Protein AF-A0A1E4TLS7-F1 (afdb_monomer_lite)

Organism: NCBI:txid767744

Radius of gyration: 27.12 Å; chains: 1; bounding box: 77×60×81 Å

Sequence (371 aa):
MFEVADRLLSALGQDIFAFILVSPNLLALTPAKRALFIVSGVVYNALHSVLLFYMMLTLNVAANSYDNALLTLLLSNQFSEIKGSVFKRFDRENLFQLTCADITERFQMYILLFTVVIRNSADFVLLAADASSMGILSLFTTTAFWLLSVAGPGFIVVMSEVFVDWLKHTYIAKFNDFRPYVYHRFLDVLCMDYIRHSFSNKLVSNRLGLSVMPLMCVFIRTAIPVYRSIILAAFNDETPVNDAVMGTYFYSWFRWSTLGLIVILALSFFVTLLAKLILSTMLQSFSRTRYEIIQVHRRASINAGRSPIIKQEETAIDSAVGNDSLDALTDEMRSRLYDENDLVPKSEKRTKRVVDLDTVHRYKMVAKRIW

Foldseek 3Di:
DLVVVLLVLLVVLLVLCCCLPPNPCLVVDDPVVNVVSVVVNVVSLVVNLVSLLVVLVCLLVLLQDPDPVSVVVLVVVLVVVLVVQLLDADDLVRVLLVVLQLVLVLVSLVLSLVLQLLLLVLVLVVLLVVQVVVDDVSNVVSVVVSCCSSCVSSVVSSVSSVVSVVVSVVSNCVNNVNDPCLVVLSVLLVLVVCVVCVPPPSQVCSSNSDPVSSSVVSSVVSVVVSVVSVVVVVPPPPDDDDPVVVVVCVVVVVVVVVVVVVVVVVVVVVVVVVVCVVVSVVSNVVSVVSVVVVVVVVVVCVVVVLDDPPPPPPVCVVPPPDDDDRPDCPPVSQPSSDDSPDDRPDPPPVPPPVPPCVPDDPPPPPDDDDD

InterPro domains:
  IPR008010 Tapt1 family [PF05346] (1-291)
  IPR008010 Tapt1 family [PTHR13317] (1-371)

Structure (mmCIF, N/CA/C/O backbone):
data_AF-A0A1E4TLS7-F1
#
_entry.id   AF-A0A1E4TLS7-F1
#
loop_
_atom_site.group_PDB
_atom_site.id
_atom_site.type_symbol
_atom_site.label_atom_id
_atom_site.label_alt_id
_atom_site.label_comp_id
_atom_site.label_asym_id
_atom_site.label_entity_id
_atom_site.label_seq_id
_atom_site.pdbx_PDB_ins_code
_atom_site.Cartn_x
_atom_site.Cartn_y
_atom_site.Cartn_z
_atom_site.occupancy
_atom_site.B_iso_or_equiv
_atom_site.auth_seq_id
_atom_site.auth_comp_id
_atom_site.auth_asym_id
_atom_site.auth_atom_id
_atom_site.pdbx_PDB_model_num
ATOM 1 N N . MET A 1 1 ? -15.809 0.796 -9.600 1.00 66.31 1 MET A N 1
ATOM 2 C CA . MET A 1 1 ? -15.979 -0.607 -10.069 1.00 66.31 1 MET A CA 1
ATOM 3 C C . MET A 1 1 ? -14.754 -1.467 -9.770 1.00 66.31 1 MET A C 1
ATOM 5 O O . MET A 1 1 ? -14.935 -2.494 -9.131 1.00 66.31 1 MET A O 1
ATOM 9 N N . PHE A 1 2 ? -13.539 -1.067 -10.175 1.00 79.50 2 PHE A N 1
ATOM 10 C CA . PHE A 1 2 ? -12.309 -1.821 -9.867 1.00 79.50 2 PHE A CA 1
ATOM 11 C C . PHE A 1 2 ? -12.064 -2.005 -8.366 1.00 79.50 2 PHE A C 1
ATOM 13 O O . PHE A 1 2 ? -11.771 -3.111 -7.944 1.00 79.50 2 PHE A O 1
ATOM 20 N N . GLU A 1 3 ? -12.302 -0.970 -7.565 1.00 76.50 3 GLU A N 1
ATOM 21 C CA . GLU A 1 3 ? -12.180 -1.007 -6.101 1.00 76.50 3 GLU A CA 1
ATOM 22 C C . GLU A 1 3 ? -13.121 -2.034 -5.437 1.00 76.50 3 GLU A C 1
ATOM 24 O O . GLU A 1 3 ? -12.711 -2.837 -4.607 1.00 76.50 3 GLU A O 1
ATOM 29 N N . VAL A 1 4 ? -14.389 -2.092 -5.863 1.00 81.75 4 VAL A N 1
ATOM 30 C CA . VAL A 1 4 ? -15.350 -3.090 -5.357 1.00 81.75 4 VAL A CA 1
ATOM 31 C C . VAL A 1 4 ? -14.901 -4.506 -5.715 1.00 81.75 4 VAL A C 1
ATOM 33 O O . VAL A 1 4 ? -14.998 -5.419 -4.898 1.00 81.75 4 VAL A O 1
ATOM 36 N N . ALA A 1 5 ? -14.399 -4.696 -6.934 1.00 83.81 5 ALA A N 1
ATOM 37 C CA . ALA A 1 5 ? -13.884 -5.984 -7.372 1.00 83.81 5 ALA A CA 1
ATOM 38 C C . ALA A 1 5 ? -12.597 -6.380 -6.622 1.00 83.81 5 ALA A C 1
ATOM 40 O O . ALA A 1 5 ? -12.461 -7.546 -6.265 1.00 83.81 5 ALA A O 1
ATOM 41 N N . ASP A 1 6 ? -11.713 -5.426 -6.320 1.00 85.69 6 ASP A N 1
ATOM 42 C CA . ASP A 1 6 ? -10.517 -5.609 -5.488 1.00 85.69 6 ASP A CA 1
ATOM 43 C C . ASP A 1 6 ? -10.877 -6.037 -4.059 1.00 85.69 6 ASP A C 1
ATOM 45 O O . ASP A 1 6 ? -10.350 -7.027 -3.554 1.00 85.69 6 ASP A O 1
ATOM 49 N N . ARG A 1 7 ? -11.863 -5.375 -3.436 1.00 82.50 7 ARG A N 1
ATOM 50 C CA . ARG A 1 7 ? -12.380 -5.740 -2.105 1.00 82.50 7 ARG A CA 1
ATOM 51 C C . ARG A 1 7 ? -12.989 -7.152 -2.097 1.00 82.50 7 ARG A C 1
ATOM 53 O O . ARG A 1 7 ? -12.717 -7.936 -1.188 1.00 82.50 7 ARG A O 1
ATOM 60 N N . LEU A 1 8 ? -13.767 -7.512 -3.124 1.00 84.06 8 LEU A N 1
ATOM 61 C CA . LEU A 1 8 ? -14.361 -8.852 -3.262 1.00 84.06 8 LEU A CA 1
ATOM 62 C C . LEU A 1 8 ? -13.306 -9.944 -3.476 1.00 84.06 8 LEU A C 1
ATOM 64 O O . LEU A 1 8 ? -13.372 -11.002 -2.848 1.00 84.06 8 LEU A O 1
ATOM 68 N N . LEU A 1 9 ? -12.337 -9.697 -4.360 1.00 85.06 9 LEU A N 1
ATOM 69 C CA . LEU A 1 9 ? -11.243 -10.626 -4.628 1.00 85.06 9 LEU A CA 1
ATOM 70 C C . LEU A 1 9 ? -10.335 -10.763 -3.407 1.00 85.06 9 LEU A C 1
ATOM 72 O O . LEU A 1 9 ? -9.970 -11.882 -3.071 1.00 85.06 9 LEU A O 1
ATOM 76 N N . SER A 1 10 ? -10.025 -9.673 -2.707 1.00 82.38 10 SER A N 1
ATOM 77 C CA . SER A 1 10 ? -9.232 -9.703 -1.475 1.00 82.38 10 SER A CA 1
ATOM 78 C C . SER A 1 10 ? -9.893 -10.563 -0.401 1.00 82.38 10 SER A C 1
ATOM 80 O O . SER A 1 10 ? -9.234 -11.457 0.126 1.00 82.38 10 SER A O 1
ATOM 82 N N . ALA A 1 11 ? -11.198 -10.392 -0.157 1.00 80.88 11 ALA A N 1
ATOM 83 C CA . ALA A 1 11 ? -11.941 -11.239 0.780 1.00 80.88 11 ALA A CA 1
ATOM 84 C C . ALA A 1 11 ? -11.888 -12.726 0.378 1.00 80.88 11 ALA A C 1
ATOM 86 O O . ALA A 1 11 ? -11.534 -13.588 1.179 1.00 80.88 11 ALA A O 1
ATOM 87 N N . LEU A 1 12 ? -12.143 -13.028 -0.898 1.00 83.25 12 LEU A N 1
ATOM 88 C CA . LEU A 1 12 ? -12.089 -14.395 -1.422 1.00 83.25 12 LEU A CA 1
ATOM 89 C C . LEU A 1 12 ? -10.678 -15.008 -1.338 1.00 83.25 12 LEU A C 1
ATOM 91 O O . LEU A 1 12 ? -10.519 -16.199 -1.071 1.00 83.25 12 LEU A O 1
ATOM 95 N N . GLY A 1 13 ? -9.635 -14.209 -1.545 1.00 81.06 13 GLY A N 1
ATOM 96 C CA . GLY A 1 13 ? -8.253 -14.661 -1.466 1.00 81.06 13 GLY A CA 1
ATOM 97 C C . GLY A 1 13 ? -7.793 -15.041 -0.081 1.00 81.06 13 GLY A C 1
ATOM 98 O O . GLY A 1 13 ? -7.011 -15.981 0.058 1.00 81.06 13 GLY A O 1
ATOM 99 N N . GLN A 1 14 ? -8.260 -14.311 0.928 1.00 77.50 14 GLN A N 1
ATOM 100 C CA . GLN A 1 14 ? -7.941 -14.603 2.318 1.00 77.50 14 GLN A CA 1
ATOM 101 C C . GLN A 1 14 ? -8.442 -15.989 2.707 1.00 77.50 14 GLN A C 1
ATOM 103 O O . GLN A 1 14 ? -7.660 -16.781 3.231 1.00 77.50 14 GLN A O 1
ATOM 108 N N . ASP A 1 15 ? -9.677 -16.327 2.337 1.00 79.94 15 ASP A N 1
ATOM 109 C CA . ASP A 1 15 ? -10.255 -17.649 2.583 1.00 79.94 15 ASP A CA 1
ATOM 110 C C . ASP A 1 15 ? -9.490 -18.759 1.848 1.00 79.94 15 ASP A C 1
ATOM 112 O O . ASP A 1 15 ? -9.117 -19.780 2.439 1.00 79.94 15 ASP A O 1
ATOM 116 N N . ILE A 1 16 ? -9.201 -18.552 0.557 1.00 81.50 16 ILE A N 1
ATOM 117 C CA . ILE A 1 16 ? -8.501 -19.538 -0.278 1.00 81.50 16 ILE A CA 1
ATOM 118 C C . ILE A 1 16 ? -7.083 -19.791 0.244 1.00 81.50 16 ILE A C 1
ATOM 120 O O . ILE A 1 16 ? -6.679 -20.945 0.418 1.00 81.50 16 ILE A O 1
ATOM 124 N N . PHE A 1 17 ? -6.312 -18.738 0.520 1.00 78.81 17 PHE A N 1
ATOM 125 C CA . PHE A 1 17 ? -4.940 -18.887 0.998 1.00 78.81 17 PHE A CA 1
ATOM 126 C C . PHE A 1 17 ? -4.869 -19.345 2.453 1.00 78.81 17 PHE A C 1
ATOM 128 O O . PHE A 1 17 ? -3.973 -20.123 2.780 1.00 78.81 17 PHE A O 1
ATOM 135 N N . ALA A 1 18 ? -5.807 -18.953 3.318 1.00 76.00 18 ALA A N 1
ATOM 136 C CA . ALA A 1 18 ? -5.891 -19.502 4.668 1.00 76.00 18 ALA A CA 1
ATOM 137 C C . ALA A 1 18 ? -6.105 -21.020 4.620 1.00 76.00 18 ALA A C 1
ATOM 139 O O . ALA A 1 18 ? -5.397 -21.772 5.294 1.00 76.00 18 ALA A O 1
ATOM 140 N N . PHE A 1 19 ? -7.007 -21.496 3.758 1.00 75.81 19 PHE A N 1
ATOM 141 C CA . PHE A 1 19 ? -7.222 -22.927 3.586 1.00 75.81 19 PHE A CA 1
ATOM 142 C C . PHE A 1 19 ? -5.980 -23.642 3.029 1.00 75.81 19 PHE A C 1
ATOM 144 O O . PHE A 1 19 ? -5.561 -24.657 3.585 1.00 75.81 19 PHE A O 1
ATOM 151 N N . ILE A 1 20 ? -5.354 -23.106 1.977 1.00 76.94 20 ILE A N 1
ATOM 152 C CA . ILE A 1 20 ? -4.202 -23.745 1.318 1.00 76.94 20 ILE A CA 1
ATOM 153 C C . ILE A 1 20 ? -2.945 -23.741 2.207 1.00 76.94 20 ILE A C 1
ATOM 155 O O . ILE A 1 20 ? -2.196 -24.715 2.226 1.00 76.94 20 ILE A O 1
ATOM 159 N N . LEU A 1 21 ? -2.676 -22.649 2.925 1.00 71.31 21 LEU A N 1
ATOM 160 C CA . LEU A 1 21 ? -1.388 -22.429 3.591 1.00 71.31 21 LEU A CA 1
ATOM 161 C C . LEU A 1 21 ? -1.392 -22.786 5.084 1.00 71.31 21 LEU A C 1
ATOM 163 O O . LEU A 1 21 ? -0.324 -22.946 5.682 1.00 71.31 21 LEU A O 1
ATOM 167 N N . VAL A 1 22 ? -2.572 -22.840 5.710 1.00 67.94 22 VAL A N 1
ATOM 168 C CA . VAL A 1 22 ? -2.713 -23.024 7.164 1.00 67.94 22 VAL A CA 1
ATOM 169 C C . VAL A 1 22 ? -3.461 -24.305 7.512 1.00 67.94 22 VAL A C 1
ATOM 171 O O . VAL A 1 22 ? -3.176 -24.889 8.555 1.00 67.94 22 VAL A O 1
ATOM 174 N N . SER A 1 23 ? -4.387 -24.777 6.671 1.00 73.19 23 SER A N 1
ATOM 175 C CA . SER A 1 23 ? -5.220 -25.919 7.044 1.00 73.19 23 SER A CA 1
ATOM 176 C C . SER A 1 23 ? -4.425 -27.235 7.042 1.00 73.19 23 SER A C 1
ATOM 178 O O . SER A 1 23 ? -4.011 -27.695 5.973 1.00 73.19 23 SER A O 1
ATOM 180 N N . PRO A 1 24 ? -4.277 -27.926 8.193 1.00 66.50 24 PRO A N 1
ATOM 181 C CA . PRO A 1 24 ? -3.682 -29.266 8.226 1.00 66.50 24 PRO A CA 1
ATOM 182 C C . PRO A 1 24 ? -4.537 -30.284 7.451 1.00 66.50 24 PRO A C 1
ATOM 184 O O . PRO A 1 24 ? -4.034 -31.298 6.968 1.00 66.50 24 PRO A O 1
ATOM 187 N N . ASN A 1 25 ? -5.823 -29.973 7.252 1.00 71.56 25 ASN A N 1
ATOM 188 C CA . ASN A 1 25 ? -6.773 -30.800 6.514 1.00 71.56 25 ASN A CA 1
ATOM 189 C C . ASN A 1 25 ? -6.471 -30.858 5.008 1.00 71.56 25 ASN A C 1
ATOM 191 O O . ASN A 1 25 ? -6.961 -31.761 4.331 1.00 71.56 25 ASN A O 1
ATOM 195 N N . LEU A 1 26 ? -5.641 -29.951 4.471 1.00 71.31 26 LEU A N 1
ATOM 196 C CA . LEU A 1 26 ? -5.226 -30.002 3.067 1.00 71.31 26 LEU A CA 1
ATOM 197 C C . LEU A 1 26 ? -4.402 -31.264 2.761 1.00 71.31 26 LEU A C 1
ATOM 199 O O . LEU A 1 26 ? -4.536 -31.862 1.691 1.00 71.31 26 LEU A O 1
ATOM 203 N N . LEU A 1 27 ? -3.560 -31.687 3.709 1.00 72.62 27 LEU A N 1
ATOM 204 C CA . LEU A 1 27 ? -2.728 -32.886 3.580 1.00 72.62 27 LEU A CA 1
ATOM 205 C C . LEU A 1 27 ? -3.554 -34.173 3.711 1.00 72.62 27 LEU A C 1
ATOM 207 O O . LEU A 1 27 ? -3.198 -35.180 3.103 1.00 72.62 27 LEU A O 1
ATOM 211 N N . ALA A 1 28 ? -4.677 -34.115 4.433 1.00 78.31 28 ALA A N 1
ATOM 212 C CA . ALA A 1 28 ? -5.614 -35.225 4.606 1.00 78.31 28 ALA A CA 1
ATOM 213 C C . ALA A 1 28 ? -6.527 -35.465 3.384 1.00 78.31 28 ALA A C 1
ATOM 215 O O . ALA A 1 28 ? -7.212 -36.484 3.305 1.00 78.31 28 ALA A O 1
ATOM 216 N N . LEU A 1 29 ? -6.556 -34.544 2.414 1.00 80.94 29 LEU A N 1
ATOM 217 C CA . LEU A 1 29 ? -7.333 -34.692 1.182 1.00 80.94 29 LEU A CA 1
ATOM 218 C C . LEU A 1 29 ? -6.638 -35.625 0.181 1.00 80.94 29 LEU A C 1
ATOM 220 O O . LEU A 1 29 ? -5.414 -35.649 0.048 1.00 80.94 29 LEU A O 1
ATOM 224 N N . THR A 1 30 ? -7.445 -36.325 -0.623 1.00 87.19 30 THR A N 1
ATOM 225 C CA . THR A 1 30 ? -6.962 -37.059 -1.806 1.00 87.19 30 THR A CA 1
ATOM 226 C C . THR A 1 30 ? -6.147 -36.135 -2.722 1.00 87.19 30 THR A C 1
ATOM 228 O O . THR A 1 30 ? -6.527 -34.965 -2.869 1.00 87.19 30 THR A O 1
ATOM 231 N N . PRO A 1 31 ? -5.107 -36.636 -3.413 1.00 84.50 31 PRO A N 1
ATOM 232 C CA . PRO A 1 31 ? -4.231 -35.808 -4.245 1.00 84.50 31 PRO A CA 1
ATOM 233 C C . PRO A 1 31 ? -4.994 -35.010 -5.314 1.00 84.50 31 PRO A C 1
ATOM 235 O O . PRO A 1 31 ? -4.656 -33.856 -5.553 1.00 84.50 31 PRO A O 1
ATOM 238 N N . ALA A 1 32 ? -6.072 -35.569 -5.880 1.00 86.69 32 ALA A N 1
ATOM 239 C CA . ALA A 1 32 ? -6.926 -34.883 -6.853 1.00 86.69 32 ALA A CA 1
ATOM 240 C C . ALA A 1 32 ? -7.645 -33.654 -6.264 1.00 86.69 32 ALA A C 1
ATOM 242 O O . ALA A 1 32 ? -7.611 -32.573 -6.845 1.00 86.69 32 ALA A O 1
ATOM 243 N N . LYS A 1 33 ? -8.252 -33.789 -5.076 1.00 85.38 33 LYS A N 1
ATOM 244 C CA . LYS A 1 33 ? -8.905 -32.665 -4.379 1.00 85.38 33 LYS A CA 1
ATOM 245 C C . LYS A 1 33 ? -7.891 -31.601 -3.957 1.00 85.38 33 LYS A C 1
ATOM 247 O O . LYS A 1 33 ? -8.155 -30.416 -4.118 1.00 85.38 33 LYS A O 1
ATOM 252 N N . ARG A 1 34 ? -6.713 -32.015 -3.478 1.00 84.00 34 ARG A N 1
ATOM 253 C CA . ARG A 1 34 ? -5.618 -31.095 -3.138 1.00 84.00 34 ARG A CA 1
ATOM 254 C C . ARG A 1 34 ? -5.137 -30.309 -4.362 1.00 84.00 34 ARG A C 1
ATOM 256 O O . ARG A 1 34 ? -4.982 -29.096 -4.272 1.00 84.00 34 ARG A O 1
ATOM 263 N N . ALA A 1 35 ? -4.954 -30.978 -5.500 1.00 86.25 35 ALA A N 1
ATOM 264 C CA . ALA A 1 35 ? -4.594 -30.325 -6.756 1.00 86.25 35 ALA A CA 1
ATOM 265 C C . ALA A 1 35 ? -5.663 -29.312 -7.197 1.00 86.25 35 ALA A C 1
ATOM 267 O O . ALA A 1 35 ? -5.313 -28.199 -7.573 1.00 86.25 35 ALA A O 1
ATOM 268 N N . LEU A 1 36 ? -6.952 -29.647 -7.073 1.00 88.56 36 LEU A N 1
ATOM 269 C CA . LEU A 1 36 ? -8.060 -28.731 -7.371 1.00 88.56 36 LEU A CA 1
ATOM 270 C C . LEU A 1 36 ? -7.997 -27.435 -6.551 1.00 88.56 36 LEU A C 1
ATOM 272 O O . LEU A 1 36 ? -8.106 -26.351 -7.119 1.00 88.56 36 LEU A O 1
ATOM 276 N N . PHE A 1 37 ? -7.771 -27.531 -5.236 1.00 86.62 37 PHE A N 1
ATOM 277 C CA . PHE A 1 37 ? -7.634 -26.344 -4.387 1.00 86.62 37 PHE A CA 1
ATOM 278 C C . PHE A 1 37 ? -6.409 -25.504 -4.764 1.00 86.62 37 PHE A C 1
ATOM 280 O O . PHE A 1 37 ? -6.519 -24.285 -4.877 1.00 86.62 37 PHE A O 1
ATOM 287 N N . ILE A 1 38 ? -5.265 -26.131 -5.050 1.00 86.56 38 ILE A N 1
ATOM 288 C CA . ILE A 1 38 ? -4.067 -25.407 -5.501 1.00 86.56 38 ILE A CA 1
ATOM 289 C C . ILE A 1 38 ? -4.328 -24.692 -6.835 1.00 86.56 38 ILE A C 1
ATOM 291 O O . ILE A 1 38 ? -4.015 -23.510 -6.962 1.00 86.56 38 ILE A O 1
ATOM 295 N N . VAL A 1 39 ? -4.956 -25.364 -7.806 1.00 90.56 39 VAL A N 1
ATOM 296 C CA . VAL A 1 39 ? -5.324 -24.764 -9.099 1.00 90.56 39 VAL A CA 1
ATOM 297 C C . VAL A 1 39 ? -6.276 -23.587 -8.900 1.00 90.56 39 VAL A C 1
ATOM 299 O O . VAL A 1 39 ? -6.062 -22.536 -9.499 1.00 90.56 39 VAL A O 1
ATOM 302 N N . SER A 1 40 ? -7.274 -23.709 -8.019 1.00 87.62 40 SER A N 1
ATOM 303 C CA . SER A 1 40 ? -8.172 -22.591 -7.705 1.00 87.62 40 SER A CA 1
ATOM 304 C C . SER A 1 40 ? -7.429 -21.385 -7.118 1.00 87.62 40 SER A C 1
ATOM 306 O O . SER A 1 40 ? -7.707 -20.257 -7.517 1.00 87.62 40 SER A O 1
ATOM 308 N N . GLY A 1 41 ? -6.422 -21.609 -6.264 1.00 87.50 41 GLY A N 1
ATOM 309 C CA . GLY A 1 41 ? -5.561 -20.549 -5.735 1.00 87.50 41 GLY A CA 1
ATOM 310 C C . GLY A 1 41 ? -4.723 -19.861 -6.812 1.00 87.50 41 GLY A C 1
ATOM 311 O O . GLY A 1 41 ? -4.614 -18.637 -6.816 1.00 87.50 41 GLY A O 1
ATOM 312 N N . VAL A 1 42 ? -4.182 -20.622 -7.768 1.00 89.50 42 VAL A N 1
ATOM 313 C CA . VAL A 1 42 ? -3.438 -20.069 -8.913 1.00 89.50 42 VAL A CA 1
ATOM 314 C C . VAL A 1 42 ? -4.350 -19.243 -9.822 1.00 89.50 42 VAL A C 1
ATOM 316 O O . VAL A 1 42 ? -3.979 -18.133 -10.202 1.00 89.50 42 VAL A O 1
ATOM 319 N N . VAL A 1 43 ? -5.547 -19.747 -10.143 1.00 91.50 43 VAL A N 1
ATOM 320 C CA . VAL A 1 43 ? -6.539 -19.030 -10.965 1.00 91.50 43 VAL A CA 1
ATOM 321 C C . VAL A 1 43 ? -6.969 -17.736 -10.283 1.00 91.50 43 VAL A C 1
ATOM 323 O O . VAL A 1 43 ? -6.961 -16.684 -10.918 1.00 91.50 43 VAL A O 1
ATOM 326 N N . TYR A 1 44 ? -7.281 -17.792 -8.986 1.00 91.81 44 TYR A N 1
ATOM 327 C CA . TYR A 1 44 ? -7.587 -16.608 -8.193 1.00 91.81 44 TYR A CA 1
ATOM 328 C C . TYR A 1 44 ? -6.442 -15.587 -8.242 1.00 91.81 44 TYR A C 1
ATOM 330 O O . TYR A 1 44 ? -6.676 -14.426 -8.579 1.00 91.81 44 TYR A O 1
ATOM 338 N N . ASN A 1 45 ? -5.206 -16.018 -7.967 1.00 89.81 45 ASN A N 1
ATOM 339 C CA . ASN A 1 45 ? -4.048 -15.128 -7.970 1.00 89.81 45 ASN A CA 1
ATOM 340 C C . ASN A 1 45 ? -3.854 -14.471 -9.342 1.00 89.81 45 ASN A C 1
ATOM 342 O O . ASN A 1 45 ? -3.647 -13.266 -9.411 1.00 89.81 45 ASN A O 1
ATOM 346 N N . ALA A 1 46 ? -3.987 -15.231 -10.433 1.00 91.56 46 ALA A N 1
ATOM 347 C CA . ALA A 1 46 ? -3.891 -14.698 -11.789 1.00 91.56 46 ALA A CA 1
ATOM 348 C C . ALA A 1 46 ? -4.980 -13.651 -12.081 1.00 91.56 46 ALA A C 1
ATOM 350 O O . ALA A 1 46 ? -4.666 -12.567 -12.569 1.00 91.56 46 ALA A O 1
ATOM 351 N N . LEU A 1 47 ? -6.243 -13.944 -11.752 1.00 91.31 47 LEU A N 1
ATOM 352 C CA . LEU A 1 47 ? -7.361 -13.017 -11.954 1.00 91.31 47 LEU A CA 1
ATOM 353 C C . LEU A 1 47 ? -7.186 -11.728 -11.146 1.00 91.31 47 LEU A C 1
ATOM 355 O O . LEU A 1 47 ? -7.365 -10.634 -11.680 1.00 91.31 47 LEU A O 1
ATOM 359 N N . HIS A 1 48 ? -6.784 -11.847 -9.883 1.00 91.75 48 HIS A N 1
ATOM 360 C CA . HIS A 1 48 ? -6.563 -10.694 -9.022 1.00 91.75 48 HIS A CA 1
ATOM 361 C C . HIS A 1 48 ? -5.351 -9.870 -9.486 1.00 91.75 48 HIS A C 1
ATOM 363 O O . HIS A 1 48 ? -5.434 -8.648 -9.576 1.00 91.75 48 HIS A O 1
ATOM 369 N N . SER A 1 49 ? -4.250 -10.506 -9.896 1.00 90.38 49 SER A N 1
ATOM 370 C CA . SER A 1 49 ? -3.112 -9.794 -10.492 1.00 90.38 49 SER A CA 1
ATOM 371 C C . SER A 1 49 ? -3.495 -9.038 -11.760 1.00 90.38 49 SER A C 1
ATOM 373 O O . SER A 1 49 ? -3.032 -7.918 -11.959 1.00 90.38 49 SER A O 1
ATOM 375 N N . VAL A 1 50 ? -4.344 -9.621 -12.612 1.00 91.06 50 VAL A N 1
ATOM 376 C CA . VAL A 1 50 ? -4.858 -8.949 -13.813 1.00 91.06 50 VAL A CA 1
ATOM 377 C C . VAL A 1 50 ? -5.700 -7.733 -13.430 1.00 91.06 50 VAL A C 1
ATOM 379 O O . VAL A 1 50 ? -5.521 -6.670 -14.020 1.00 91.06 50 VAL A O 1
ATOM 382 N N . LEU A 1 51 ? -6.563 -7.852 -12.418 1.00 91.44 51 LEU A N 1
ATOM 383 C CA . LEU A 1 51 ? -7.356 -6.731 -11.921 1.00 91.44 51 LEU A CA 1
ATOM 384 C C . LEU A 1 51 ? -6.477 -5.591 -11.385 1.00 91.44 51 LEU A C 1
ATOM 386 O O . LEU A 1 51 ? -6.641 -4.450 -11.813 1.00 91.44 51 LEU A O 1
ATOM 390 N N . LEU A 1 52 ? -5.509 -5.898 -10.517 1.00 87.81 52 LEU A N 1
ATOM 391 C CA . LEU A 1 52 ? -4.567 -4.907 -9.984 1.00 87.81 52 LEU A CA 1
ATOM 392 C C . LEU A 1 52 ? -3.720 -4.267 -11.091 1.00 87.81 52 LEU A C 1
ATOM 394 O O . LEU A 1 52 ? -3.469 -3.063 -11.066 1.00 87.81 52 LEU A O 1
ATOM 398 N N . PHE A 1 53 ? -3.310 -5.049 -12.094 1.00 87.44 53 PHE A N 1
ATOM 399 C CA . PHE A 1 53 ? -2.591 -4.532 -13.256 1.00 87.44 53 PHE A CA 1
ATOM 400 C C . PHE A 1 53 ? -3.459 -3.581 -14.087 1.00 87.44 53 PHE A C 1
ATOM 402 O O . PHE A 1 53 ? -2.979 -2.524 -14.492 1.00 87.44 53 PHE A O 1
ATOM 409 N N . TYR A 1 54 ? -4.735 -3.908 -14.311 1.00 88.25 54 TYR A N 1
ATOM 410 C CA . TYR A 1 54 ? -5.664 -2.988 -14.965 1.00 88.25 54 TYR A CA 1
ATOM 411 C C . TYR A 1 54 ? -5.881 -1.728 -14.139 1.00 88.25 54 TYR A C 1
ATOM 413 O O . TYR A 1 54 ? -5.862 -0.649 -14.714 1.00 88.25 54 TYR A O 1
ATOM 421 N N . MET A 1 55 ? -6.000 -1.838 -12.815 1.00 85.81 55 MET A N 1
ATOM 422 C CA . MET A 1 55 ? -6.137 -0.680 -11.934 1.00 85.81 55 MET A CA 1
ATOM 423 C C . MET A 1 55 ? -4.923 0.255 -12.049 1.00 85.81 55 MET A C 1
ATOM 425 O O . MET A 1 55 ? -5.083 1.460 -12.255 1.00 85.81 55 MET A O 1
ATOM 429 N N . MET A 1 56 ? -3.708 -0.303 -12.048 1.00 82.50 56 MET A N 1
ATOM 430 C CA . MET A 1 56 ? -2.473 0.443 -12.310 1.00 82.50 56 MET A CA 1
ATOM 431 C C . MET A 1 56 ? -2.456 1.070 -13.712 1.00 82.50 56 MET A C 1
ATOM 433 O O . MET A 1 56 ? -2.111 2.241 -13.857 1.00 82.50 56 MET A O 1
ATOM 437 N N . LEU A 1 57 ? -2.817 0.313 -14.753 1.00 83.06 57 LEU A N 1
ATOM 438 C CA . LEU A 1 57 ? -2.834 0.801 -16.132 1.00 83.06 57 LEU A CA 1
ATOM 439 C C . LEU A 1 57 ? -3.828 1.948 -16.293 1.00 83.06 57 LEU A C 1
ATOM 441 O O . LEU A 1 57 ? -3.486 2.966 -16.887 1.00 83.06 57 LEU A O 1
ATOM 445 N N . THR A 1 58 ? -5.033 1.800 -15.744 1.00 81.69 58 THR A N 1
ATOM 446 C CA . THR A 1 58 ? -6.046 2.850 -15.766 1.00 81.69 58 THR A CA 1
ATOM 447 C C . THR A 1 58 ? -5.553 4.081 -15.038 1.00 81.69 58 THR A C 1
ATOM 449 O O . THR A 1 58 ? -5.668 5.158 -15.600 1.00 81.69 58 THR A O 1
ATOM 452 N N . LEU A 1 59 ? -4.922 3.936 -13.867 1.00 76.69 59 LEU A N 1
ATOM 453 C CA . LEU A 1 59 ? -4.352 5.062 -13.131 1.00 76.69 59 LEU A CA 1
ATOM 454 C C . LEU A 1 59 ? -3.244 5.756 -13.933 1.00 76.69 59 LEU A C 1
ATOM 456 O O . LEU A 1 59 ? -3.204 6.978 -13.980 1.00 76.69 59 LEU A O 1
ATOM 460 N N . ASN A 1 60 ? -2.378 4.997 -14.608 1.00 78.44 60 ASN A N 1
ATOM 461 C CA . ASN A 1 60 ? -1.305 5.552 -15.432 1.00 78.44 60 ASN A CA 1
ATOM 462 C C . ASN A 1 60 ? -1.835 6.255 -16.692 1.00 78.44 60 ASN A C 1
ATOM 464 O O . ASN A 1 60 ? -1.345 7.316 -17.057 1.00 78.44 60 ASN A O 1
ATOM 468 N N . VAL A 1 61 ? -2.832 5.691 -17.373 1.00 79.81 61 VAL A N 1
ATOM 469 C CA . VAL A 1 61 ? -3.456 6.335 -18.541 1.00 79.81 61 VAL A CA 1
ATOM 470 C C . VAL A 1 61 ? -4.222 7.583 -18.112 1.00 79.81 61 VAL A C 1
ATOM 472 O O . VAL A 1 61 ? -4.074 8.627 -18.732 1.00 79.81 61 VAL A O 1
ATOM 475 N N . ALA A 1 62 ? -4.973 7.486 -17.018 1.00 75.06 62 ALA A N 1
ATOM 476 C CA . ALA A 1 62 ? -5.723 8.575 -16.414 1.00 75.06 62 ALA A CA 1
ATOM 477 C C . ALA A 1 62 ? -4.800 9.737 -16.000 1.00 75.06 62 ALA A C 1
ATOM 479 O O . ALA A 1 62 ? -5.038 10.888 -16.350 1.00 75.06 62 ALA A O 1
ATOM 480 N N . ALA A 1 63 ? -3.685 9.431 -15.339 1.00 69.31 63 ALA A N 1
ATOM 481 C CA . ALA A 1 63 ? -2.662 10.404 -14.969 1.00 69.31 63 ALA A CA 1
ATOM 482 C C . ALA A 1 63 ? -2.071 11.154 -16.173 1.00 69.31 63 ALA A C 1
ATOM 484 O O . ALA A 1 63 ? -1.787 12.344 -16.079 1.00 69.31 63 ALA A O 1
ATOM 485 N N . ASN A 1 64 ? -1.889 10.453 -17.293 1.00 71.56 64 ASN A N 1
ATOM 486 C CA . ASN A 1 64 ? -1.317 11.014 -18.515 1.00 71.56 64 ASN A CA 1
ATOM 487 C C . ASN A 1 64 ? -2.370 11.622 -19.460 1.00 71.56 64 ASN A C 1
ATOM 489 O O . ASN A 1 64 ? -2.008 12.225 -20.469 1.00 71.56 64 ASN A O 1
ATOM 493 N N . SER A 1 65 ? -3.666 11.475 -19.170 1.00 74.94 65 SER A N 1
ATOM 494 C CA . SER A 1 65 ? -4.735 12.139 -19.916 1.00 74.94 65 SER A CA 1
ATOM 495 C C . SER A 1 65 ? -4.986 13.523 -19.321 1.00 74.94 65 SER A C 1
ATOM 497 O O . SER A 1 65 ? -5.402 13.639 -18.173 1.00 74.94 65 SER A O 1
ATOM 499 N N . TYR A 1 66 ? -4.758 14.580 -20.100 1.00 64.69 66 TYR A N 1
ATOM 500 C CA . TYR A 1 66 ? -4.890 15.984 -19.679 1.00 64.69 66 TYR A CA 1
ATOM 501 C C . TYR A 1 66 ? -6.347 16.461 -19.471 1.00 64.69 66 TYR A C 1
ATOM 503 O O . TYR A 1 66 ? -6.615 17.662 -19.454 1.00 64.69 66 TYR A O 1
ATOM 511 N N . ASP A 1 67 ? -7.301 15.543 -19.302 1.00 72.69 67 ASP A N 1
ATOM 512 C CA . ASP A 1 67 ? -8.722 15.868 -19.220 1.00 72.69 67 ASP A CA 1
ATOM 513 C C . ASP A 1 67 ? -9.186 16.105 -17.779 1.00 72.69 67 ASP A C 1
ATOM 515 O O . ASP A 1 67 ? -9.244 15.199 -16.945 1.00 72.69 67 ASP A O 1
ATOM 519 N N . ASN A 1 68 ? -9.680 17.317 -17.516 1.00 69.81 68 ASN A N 1
ATOM 520 C CA . ASN A 1 68 ? -10.363 17.669 -16.261 1.00 69.81 68 ASN A CA 1
ATOM 521 C C . ASN A 1 68 ? -11.648 16.845 -16.015 1.00 69.81 68 ASN A C 1
ATOM 523 O O . ASN A 1 68 ? -12.178 16.810 -14.898 1.00 69.81 68 ASN A O 1
ATOM 527 N N . ALA A 1 69 ? -12.154 16.159 -17.045 1.00 76.00 69 ALA A N 1
ATOM 528 C CA . ALA A 1 69 ? -13.297 15.257 -16.948 1.00 76.00 69 ALA A CA 1
ATOM 529 C C . ALA A 1 69 ? -13.002 14.050 -16.043 1.00 76.00 69 ALA A C 1
ATOM 531 O O . ALA A 1 69 ? -13.862 13.633 -15.267 1.00 76.00 69 ALA A O 1
ATOM 532 N N . LEU A 1 70 ? -11.771 13.534 -16.080 1.00 71.31 70 LEU A N 1
ATOM 533 C CA . LEU A 1 70 ? -11.335 12.432 -15.229 1.00 71.31 70 LEU A CA 1
ATOM 534 C C . LEU A 1 70 ? -11.336 12.830 -13.749 1.00 71.31 70 LEU A C 1
ATOM 536 O O . LEU A 1 70 ? -11.862 12.097 -12.917 1.00 71.31 70 LEU A O 1
ATOM 540 N N . LEU A 1 71 ? -10.775 13.997 -13.421 1.00 72.56 71 LEU A N 1
ATOM 541 C CA . LEU A 1 71 ? -10.749 14.511 -12.049 1.00 72.56 71 LEU A CA 1
ATOM 542 C C . LEU A 1 71 ? -12.172 14.699 -11.512 1.00 72.56 71 LEU A C 1
ATOM 544 O O . LEU A 1 71 ? -12.468 14.327 -10.379 1.00 72.56 71 LEU A O 1
ATOM 548 N N . THR A 1 72 ? -13.071 15.208 -12.355 1.00 77.81 72 THR A N 1
ATOM 549 C CA . THR A 1 72 ? -14.493 15.354 -12.018 1.00 77.81 72 THR A CA 1
ATOM 550 C C . THR A 1 72 ? -15.153 13.998 -11.740 1.00 77.81 72 THR A C 1
ATOM 552 O O . THR A 1 72 ? -15.913 13.868 -10.780 1.00 77.81 72 THR A O 1
ATOM 555 N N . LEU A 1 73 ? -14.832 12.967 -12.530 1.00 76.31 73 LEU A N 1
ATOM 556 C CA . LEU A 1 73 ? -15.333 11.602 -12.338 1.00 76.31 73 LEU A CA 1
ATOM 557 C C . LEU A 1 73 ? -14.801 10.987 -11.035 1.00 76.31 73 LEU A C 1
ATOM 559 O O . LEU A 1 73 ? -15.586 10.442 -10.258 1.00 76.31 73 LEU A O 1
ATOM 563 N N . LEU A 1 74 ? -13.500 11.121 -10.760 1.00 72.50 74 LEU A N 1
ATOM 564 C CA . LEU A 1 74 ? -12.870 10.637 -9.527 1.00 72.50 74 LEU A CA 1
ATOM 565 C C . LEU A 1 74 ? -13.490 11.295 -8.290 1.00 72.50 74 LEU A C 1
ATOM 567 O O . LEU A 1 74 ? -13.901 10.591 -7.369 1.00 72.50 74 LEU A O 1
ATOM 571 N N . LEU A 1 75 ? -13.663 12.621 -8.303 1.00 78.56 75 LEU A N 1
ATOM 572 C CA . LEU A 1 75 ? -14.349 13.332 -7.222 1.00 78.56 75 LEU A CA 1
ATOM 573 C C . LEU A 1 75 ? -15.803 12.875 -7.069 1.00 78.56 75 LEU A C 1
ATOM 575 O O . LEU A 1 75 ? -16.257 12.652 -5.950 1.00 78.56 75 LEU A O 1
ATOM 579 N N . SER A 1 76 ? -16.539 12.681 -8.168 1.00 84.06 76 SER A N 1
ATOM 580 C CA . SER A 1 76 ? -17.915 12.174 -8.105 1.00 84.06 76 SER A CA 1
ATOM 581 C C . SER A 1 76 ? -17.994 10.774 -7.488 1.00 84.06 76 SER A C 1
ATOM 583 O O . SER A 1 76 ? -18.950 10.488 -6.764 1.00 84.06 76 SER A O 1
ATOM 585 N N . ASN A 1 77 ? -17.017 9.904 -7.764 1.00 80.81 77 ASN A N 1
ATOM 586 C CA . ASN A 1 77 ? -16.951 8.574 -7.163 1.00 80.81 77 ASN A CA 1
ATOM 587 C C . ASN A 1 77 ? -16.706 8.680 -5.650 1.00 80.81 77 ASN A C 1
ATOM 589 O O . ASN A 1 77 ? -17.472 8.117 -4.868 1.00 80.81 77 ASN A O 1
ATOM 593 N N . GLN A 1 78 ? -15.741 9.508 -5.249 1.00 85.88 78 GLN A N 1
ATOM 594 C CA . GLN A 1 78 ? -15.419 9.774 -3.847 1.00 85.88 78 GLN A CA 1
ATOM 595 C C . GLN A 1 78 ? -16.608 10.362 -3.063 1.00 85.88 78 GLN A C 1
ATOM 597 O O . GLN A 1 78 ? -16.906 9.949 -1.942 1.00 85.88 78 GLN A O 1
ATOM 602 N N . PHE A 1 79 ? -17.392 11.260 -3.671 1.00 84.25 79 PHE A N 1
ATOM 603 C CA . PHE A 1 79 ? -18.623 11.771 -3.053 1.00 84.25 79 PHE A CA 1
ATOM 604 C C . PHE A 1 79 ? -19.690 10.692 -2.841 1.00 84.25 79 PHE A C 1
ATOM 606 O O . PHE A 1 79 ? -20.440 10.751 -1.861 1.00 84.25 79 PHE A O 1
ATOM 613 N N . SER A 1 80 ? -19.777 9.711 -3.740 1.00 84.25 80 SER A N 1
ATOM 614 C CA . SER A 1 80 ? -20.727 8.606 -3.596 1.00 84.25 80 SER A CA 1
ATOM 615 C C . SER A 1 80 ? -20.367 7.697 -2.414 1.00 84.25 80 SER A C 1
ATOM 617 O O . SER A 1 80 ? -21.256 7.289 -1.661 1.00 84.25 80 SER A O 1
ATOM 619 N N . GLU A 1 81 ? -19.072 7.479 -2.184 1.00 79.94 81 GLU A N 1
ATOM 620 C CA . GLU A 1 81 ? -18.547 6.709 -1.056 1.00 79.94 81 GLU A CA 1
ATOM 621 C C . GLU A 1 81 ? -18.727 7.441 0.282 1.00 79.94 81 GLU A C 1
ATOM 623 O O . GLU A 1 81 ? -19.222 6.858 1.256 1.00 79.94 81 GLU A O 1
ATOM 628 N N . ILE A 1 82 ? -18.433 8.747 0.320 1.00 84.38 82 ILE A N 1
ATOM 629 C CA . ILE A 1 82 ? -18.701 9.596 1.492 1.00 84.38 82 ILE A CA 1
ATOM 630 C C . ILE A 1 82 ? -20.187 9.524 1.857 1.00 84.38 82 ILE A C 1
ATOM 632 O O . ILE A 1 82 ? -20.540 9.307 3.015 1.00 84.38 82 ILE A O 1
ATOM 636 N N . LYS A 1 83 ? -21.086 9.669 0.877 1.00 84.06 83 LYS A N 1
ATOM 637 C CA . LYS A 1 83 ? -22.533 9.643 1.130 1.00 84.06 83 LYS A CA 1
ATOM 638 C C . LYS A 1 83 ? -22.992 8.297 1.698 1.00 84.06 83 LYS A C 1
ATOM 640 O O . LYS A 1 83 ? -23.844 8.277 2.583 1.00 84.06 83 LYS A O 1
ATOM 645 N N . GLY A 1 84 ? -22.451 7.184 1.201 1.00 82.38 84 GLY A N 1
ATOM 646 C CA . GLY A 1 84 ? -22.810 5.844 1.672 1.00 82.38 84 GLY A CA 1
ATOM 647 C C . GLY A 1 84 ? -22.346 5.544 3.101 1.00 82.38 84 GLY A C 1
ATOM 648 O O . GLY A 1 84 ? -22.995 4.770 3.806 1.00 82.38 84 GLY A O 1
ATOM 649 N N . SER A 1 85 ? -21.254 6.171 3.543 1.00 80.50 85 SER A N 1
ATOM 650 C CA . SER A 1 85 ? -20.662 5.942 4.863 1.00 80.50 85 SER A CA 1
ATOM 651 C C . SER A 1 85 ? -21.147 6.950 5.911 1.00 80.50 85 SER A C 1
ATOM 653 O O . SER A 1 85 ? -21.592 6.545 6.978 1.00 80.50 85 SER A O 1
ATOM 655 N N . VAL A 1 86 ? -21.158 8.251 5.620 1.00 83.56 86 VAL A N 1
ATOM 656 C CA . VAL A 1 86 ? -21.337 9.317 6.627 1.00 83.56 86 VAL A CA 1
ATOM 657 C C . VAL A 1 86 ? -22.698 9.319 7.332 1.00 83.56 86 VAL A C 1
ATOM 659 O O . VAL A 1 86 ? -22.771 9.649 8.514 1.00 83.56 86 VAL A O 1
ATOM 662 N N . PHE A 1 87 ? -23.776 8.934 6.649 1.00 80.38 87 PHE A N 1
ATOM 663 C CA . PHE A 1 87 ? -25.123 8.925 7.242 1.00 80.38 87 PHE A CA 1
ATOM 664 C C . PHE A 1 87 ? -25.444 7.644 8.021 1.00 80.38 87 PHE A C 1
ATOM 666 O O . PHE A 1 87 ? -26.547 7.490 8.549 1.00 80.38 87 PHE A O 1
ATOM 673 N N . LYS A 1 88 ? -24.500 6.702 8.086 1.00 84.38 88 LYS A N 1
ATOM 674 C CA . LYS A 1 88 ? -24.687 5.432 8.776 1.00 84.38 88 LYS A CA 1
ATOM 675 C C . LYS A 1 88 ? -24.317 5.572 10.252 1.00 84.38 88 LYS A C 1
ATOM 677 O O . LYS A 1 88 ? -23.318 6.196 10.612 1.00 84.38 88 LYS A O 1
ATOM 682 N N . ARG A 1 89 ? -25.111 4.937 11.119 1.00 83.50 89 ARG A N 1
ATOM 683 C CA . ARG A 1 89 ? -24.748 4.769 12.527 1.00 83.50 89 ARG A CA 1
ATOM 684 C C . ARG A 1 89 ? -23.663 3.697 12.640 1.00 83.50 89 ARG A C 1
ATOM 686 O O . ARG A 1 89 ? -23.857 2.580 12.158 1.00 83.50 89 ARG A O 1
ATOM 693 N N . PHE A 1 90 ? -22.539 4.038 13.257 1.00 81.25 90 PHE A N 1
ATOM 694 C CA . PHE A 1 90 ? -21.412 3.137 13.476 1.00 81.25 90 PHE A CA 1
ATOM 695 C C . PHE A 1 90 ? -21.268 2.800 14.955 1.00 81.25 90 PHE A C 1
ATOM 697 O O . PHE A 1 90 ? -21.390 3.667 15.815 1.00 81.25 90 PHE A O 1
ATOM 704 N N . ASP A 1 91 ? -20.931 1.544 15.229 1.00 86.44 91 ASP A N 1
ATOM 705 C CA . ASP A 1 91 ? -20.373 1.127 16.513 1.00 86.44 91 ASP A CA 1
ATOM 706 C C . ASP A 1 91 ? -18.851 1.313 16.494 1.00 86.44 91 ASP A C 1
ATOM 708 O O . ASP A 1 91 ? -18.242 1.382 15.422 1.00 86.44 91 ASP A O 1
ATOM 712 N N . ARG A 1 92 ? -18.204 1.338 17.668 1.00 79.94 92 ARG A N 1
ATOM 713 C CA . ARG A 1 92 ? -16.739 1.515 17.766 1.00 79.94 92 ARG A CA 1
ATOM 714 C C . ARG A 1 92 ? -15.962 0.431 17.012 1.00 79.94 92 ARG A C 1
ATOM 716 O O . ARG A 1 92 ? -14.906 0.709 16.460 1.00 79.94 92 ARG A O 1
ATOM 723 N N . GLU A 1 93 ? -16.502 -0.783 16.956 1.00 79.69 93 GLU A N 1
ATOM 724 C CA . GLU A 1 93 ? -15.924 -1.914 16.217 1.00 79.69 93 GLU A CA 1
ATOM 725 C C . GLU A 1 93 ? -16.033 -1.732 14.706 1.00 79.69 93 GLU A C 1
ATOM 727 O O . GLU A 1 93 ? -15.051 -1.914 13.991 1.00 79.69 93 GLU A O 1
ATOM 732 N N . ASN A 1 94 ? -17.204 -1.307 14.228 1.00 84.69 94 ASN A N 1
ATOM 733 C CA . ASN A 1 94 ? -17.420 -1.032 12.811 1.00 84.69 94 ASN A CA 1
ATOM 734 C C . ASN A 1 94 ? -16.562 0.160 12.355 1.00 84.69 94 ASN A C 1
ATOM 736 O O . ASN A 1 94 ? -16.031 0.148 11.249 1.00 84.69 94 ASN A O 1
ATOM 740 N N . LEU A 1 95 ? -16.373 1.163 13.222 1.00 85.69 95 LEU A N 1
ATOM 741 C CA . LEU A 1 95 ? -15.465 2.283 12.971 1.00 85.69 95 LEU A CA 1
ATOM 742 C C . LEU A 1 95 ? -13.994 1.837 12.934 1.00 85.69 95 LEU A C 1
ATOM 744 O O . LEU A 1 95 ? -13.236 2.308 12.086 1.00 85.69 95 LEU A O 1
ATOM 748 N N . PHE A 1 96 ? -13.586 0.925 13.822 1.00 85.00 96 PHE A N 1
ATOM 749 C CA . PHE A 1 96 ? -12.238 0.354 13.811 1.00 85.00 96 PHE A CA 1
ATOM 750 C C . PHE A 1 96 ? -11.966 -0.412 12.510 1.00 85.00 96 PHE A C 1
ATOM 752 O O . PHE A 1 96 ? -10.965 -0.146 11.850 1.00 85.00 96 PHE A O 1
ATOM 759 N N . GLN A 1 97 ? -12.885 -1.292 12.100 1.00 83.50 97 GLN A N 1
ATOM 760 C CA . GLN A 1 97 ? -12.777 -2.048 10.847 1.00 83.50 97 GLN A CA 1
ATOM 761 C C . GLN A 1 97 ? -12.720 -1.131 9.621 1.00 83.50 97 GLN A C 1
ATOM 763 O O . GLN A 1 97 ? -11.869 -1.336 8.760 1.00 83.50 97 GLN A O 1
ATOM 768 N N . LEU A 1 98 ? -13.567 -0.095 9.573 1.00 84.50 98 LEU A N 1
ATOM 769 C CA . LEU A 1 98 ? -13.537 0.913 8.510 1.00 84.50 98 LEU A CA 1
ATOM 770 C C . LEU A 1 98 ? -12.172 1.611 8.446 1.00 84.50 98 LEU A C 1
ATOM 772 O O . LEU A 1 98 ? -11.561 1.670 7.388 1.00 84.50 98 LEU A O 1
ATOM 776 N N . THR A 1 99 ? -11.649 2.052 9.594 1.00 87.00 99 THR A N 1
ATOM 777 C CA . THR A 1 99 ? -10.339 2.720 9.665 1.00 87.00 99 THR A CA 1
ATOM 778 C C . THR A 1 99 ? -9.207 1.794 9.196 1.00 87.00 99 THR A C 1
ATOM 780 O O . THR A 1 99 ? -8.297 2.229 8.497 1.00 87.00 99 THR A O 1
ATOM 783 N N . CYS A 1 100 ? -9.243 0.507 9.557 1.00 82.81 100 CYS A N 1
ATOM 784 C CA . CYS A 1 100 ? -8.258 -0.475 9.094 1.00 82.81 100 CYS A CA 1
ATOM 785 C C . CYS A 1 100 ? -8.348 -0.742 7.583 1.00 82.81 100 CYS A C 1
ATOM 787 O O . CYS A 1 100 ? -7.310 -0.899 6.934 1.00 82.81 100 CYS A O 1
ATOM 789 N N . ALA A 1 101 ? -9.562 -0.777 7.029 1.00 81.44 101 ALA A N 1
ATOM 790 C CA . ALA A 1 101 ? -9.779 -0.913 5.593 1.00 81.44 101 ALA A CA 1
ATOM 791 C C . ALA A 1 101 ? -9.208 0.297 4.833 1.00 81.44 101 ALA A C 1
ATOM 793 O O . ALA A 1 101 ? -8.377 0.106 3.947 1.00 81.44 101 ALA A O 1
ATOM 794 N N . ASP A 1 102 ? -9.537 1.519 5.265 1.00 86.50 102 ASP A N 1
ATOM 795 C CA . ASP A 1 102 ? -9.051 2.768 4.659 1.00 86.50 102 ASP A CA 1
ATOM 796 C C . ASP A 1 102 ? -7.510 2.867 4.696 1.00 86.50 102 ASP A C 1
ATOM 798 O O . ASP A 1 102 ? -6.858 3.241 3.719 1.00 86.50 102 ASP A O 1
ATOM 802 N N . ILE A 1 103 ? -6.878 2.475 5.813 1.00 86.31 103 ILE A N 1
ATOM 803 C CA . ILE A 1 103 ? -5.408 2.439 5.931 1.00 86.31 103 ILE A CA 1
ATOM 804 C C . ILE A 1 103 ? -4.787 1.473 4.910 1.00 86.31 103 ILE A C 1
ATOM 806 O O . ILE A 1 103 ? -3.750 1.787 4.317 1.00 86.31 103 ILE A O 1
ATOM 810 N N . THR A 1 104 ? -5.394 0.302 4.714 1.00 81.56 104 THR A N 1
ATOM 811 C CA . THR A 1 104 ? -4.883 -0.719 3.787 1.00 81.56 104 THR A CA 1
ATOM 812 C C . THR A 1 104 ? -5.030 -0.267 2.342 1.00 81.56 104 THR A C 1
ATOM 814 O O . THR A 1 104 ? -4.083 -0.391 1.564 1.00 81.56 104 THR A O 1
ATOM 817 N N . GLU A 1 105 ? -6.177 0.307 1.998 1.00 82.50 105 GLU A N 1
ATOM 818 C CA . GLU A 1 105 ? -6.445 0.852 0.671 1.00 82.50 105 GLU A CA 1
ATOM 819 C C . GLU A 1 105 ? -5.412 1.913 0.278 1.00 82.50 105 GLU A C 1
ATOM 821 O O . GLU A 1 105 ? -4.768 1.808 -0.770 1.00 82.50 105 GLU A O 1
ATOM 826 N N . ARG A 1 106 ? -5.141 2.869 1.173 1.00 87.38 106 ARG A N 1
ATOM 827 C CA . ARG A 1 106 ? -4.094 3.882 0.966 1.00 87.38 106 ARG A CA 1
ATOM 828 C C . ARG A 1 106 ? -2.717 3.268 0.793 1.00 87.38 106 ARG A C 1
ATOM 830 O O . ARG A 1 106 ? -1.950 3.691 -0.067 1.00 87.38 106 ARG A O 1
ATOM 837 N N . PHE A 1 107 ? -2.383 2.272 1.609 1.00 85.94 107 PHE A N 1
ATOM 838 C CA . PHE A 1 107 ? -1.097 1.595 1.511 1.00 85.94 107 PHE A CA 1
ATOM 839 C C . PHE A 1 107 ? -0.925 0.904 0.152 1.00 85.94 107 PHE A C 1
ATOM 841 O O . PHE A 1 107 ? 0.122 1.035 -0.487 1.00 85.94 107 PHE A O 1
ATOM 848 N N . GLN A 1 108 ? -1.968 0.227 -0.328 1.00 83.31 108 GLN A N 1
ATOM 849 C CA . GLN A 1 108 ? -1.987 -0.389 -1.651 1.00 83.31 108 GLN A CA 1
ATOM 850 C C . GLN A 1 108 ? -1.868 0.661 -2.762 1.00 83.31 108 GLN A C 1
ATOM 852 O O . GLN A 1 108 ? -1.068 0.481 -3.683 1.00 83.31 108 GLN A O 1
ATOM 857 N N . MET A 1 109 ? -2.580 1.786 -2.648 1.00 83.31 109 MET A N 1
ATOM 858 C CA . MET A 1 109 ? -2.462 2.915 -3.573 1.00 83.31 109 MET A CA 1
ATOM 859 C C . MET A 1 109 ? -1.029 3.462 -3.617 1.00 83.31 109 MET A C 1
ATOM 861 O O . MET A 1 109 ? -0.499 3.688 -4.705 1.00 83.31 109 MET A O 1
ATOM 865 N N . TYR A 1 110 ? -0.363 3.615 -2.468 1.00 87.00 110 TYR A N 1
ATOM 866 C CA . TYR A 1 110 ? 1.028 4.071 -2.410 1.00 87.00 110 TYR A CA 1
ATOM 867 C C . TYR A 1 110 ? 1.986 3.106 -3.113 1.00 87.00 110 TYR A C 1
ATOM 869 O O . TYR A 1 110 ? 2.860 3.555 -3.855 1.00 87.00 110 TYR A O 1
ATOM 877 N N . ILE A 1 111 ? 1.813 1.791 -2.941 1.00 83.12 111 ILE A N 1
ATOM 878 C CA . ILE A 1 111 ? 2.642 0.793 -3.637 1.00 83.12 111 ILE A CA 1
ATOM 879 C C . ILE A 1 111 ? 2.386 0.817 -5.148 1.00 83.12 111 ILE A C 1
ATOM 881 O O . ILE A 1 111 ? 3.334 0.764 -5.939 1.00 83.12 111 ILE A O 1
ATOM 885 N N . LEU A 1 112 ? 1.124 0.908 -5.570 1.00 81.62 112 LEU A N 1
ATOM 886 C CA . LEU A 1 112 ? 0.773 0.993 -6.987 1.00 81.62 112 LEU A CA 1
ATOM 887 C C . LEU A 1 112 ? 1.345 2.266 -7.618 1.00 81.62 112 LEU A C 1
ATOM 889 O O . LEU A 1 112 ? 1.943 2.194 -8.690 1.00 81.62 112 LEU A O 1
ATOM 893 N N . LEU A 1 113 ? 1.251 3.407 -6.932 1.00 83.31 113 LEU A N 1
ATOM 894 C CA . LEU A 1 113 ? 1.814 4.665 -7.410 1.00 83.31 113 LEU A CA 1
ATOM 895 C C . LEU A 1 113 ? 3.344 4.610 -7.489 1.00 83.31 113 LEU A C 1
ATOM 897 O O . LEU A 1 113 ? 3.925 5.014 -8.494 1.00 83.31 113 LEU A O 1
ATOM 901 N N . PHE A 1 114 ? 4.000 4.041 -6.477 1.00 82.88 114 PHE A N 1
ATOM 902 C CA . PHE A 1 114 ? 5.441 3.796 -6.504 1.00 82.88 114 PHE A CA 1
ATOM 903 C C . PHE A 1 114 ? 5.847 2.929 -7.707 1.00 82.88 114 PHE A C 1
ATOM 905 O O . PHE A 1 114 ? 6.820 3.225 -8.401 1.00 82.88 114 PHE A O 1
ATOM 912 N N . THR A 1 115 ? 5.054 1.904 -8.016 1.00 79.06 115 THR A N 1
ATOM 913 C CA . THR A 1 115 ? 5.272 1.037 -9.180 1.00 79.06 115 THR A CA 1
ATOM 914 C C . THR A 1 115 ? 5.103 1.796 -10.504 1.00 79.06 115 THR A C 1
ATOM 916 O O . THR A 1 115 ? 5.865 1.568 -11.444 1.00 79.06 115 THR A O 1
ATOM 919 N N . VAL A 1 116 ? 4.157 2.739 -10.592 1.00 80.94 116 VAL A N 1
ATOM 920 C CA . VAL A 1 116 ? 3.990 3.621 -11.765 1.00 80.94 116 VAL A CA 1
ATOM 921 C C . VAL A 1 116 ? 5.209 4.525 -11.958 1.00 80.94 116 VAL A C 1
ATOM 923 O O . VAL A 1 116 ? 5.702 4.640 -13.080 1.00 80.94 116 VAL A O 1
ATOM 926 N N . VAL A 1 117 ? 5.751 5.102 -10.880 1.00 81.56 117 VAL A N 1
ATOM 927 C CA . VAL A 1 117 ? 6.985 5.907 -10.938 1.00 81.56 117 VAL A CA 1
ATOM 928 C C . VAL A 1 117 ? 8.157 5.064 -11.445 1.00 81.56 117 VAL A C 1
ATOM 930 O O . VAL A 1 117 ? 8.870 5.492 -12.352 1.00 81.56 117 VAL A O 1
ATOM 933 N N . ILE A 1 118 ? 8.320 3.837 -10.932 1.00 78.00 118 ILE A N 1
ATOM 934 C CA . ILE A 1 118 ? 9.345 2.901 -11.420 1.00 78.00 118 ILE A CA 1
ATOM 935 C C . ILE A 1 118 ? 9.142 2.607 -12.908 1.00 78.00 118 ILE A C 1
ATOM 937 O O . ILE A 1 118 ? 10.101 2.671 -13.673 1.00 78.00 118 ILE A O 1
ATOM 941 N N . ARG A 1 119 ? 7.911 2.333 -13.351 1.00 78.81 119 ARG A N 1
ATOM 942 C CA . ARG A 1 119 ? 7.615 2.095 -14.771 1.00 78.81 119 ARG A CA 1
ATOM 943 C C . ARG A 1 119 ? 8.002 3.295 -15.638 1.00 78.81 119 ARG A C 1
ATOM 945 O O . ARG A 1 119 ? 8.582 3.103 -16.701 1.00 78.81 119 ARG A O 1
ATOM 952 N N . ASN A 1 120 ? 7.698 4.511 -15.189 1.00 79.19 120 ASN A N 1
ATOM 953 C CA . ASN A 1 120 ? 7.954 5.746 -15.935 1.00 79.19 120 ASN A CA 1
ATOM 954 C C . ASN A 1 120 ? 9.428 6.195 -15.875 1.00 79.19 120 ASN A C 1
ATOM 956 O O . ASN A 1 120 ? 9.829 7.076 -16.634 1.00 79.19 120 ASN A O 1
ATOM 960 N N . SER A 1 121 ? 10.256 5.578 -15.021 1.00 75.56 121 SER A N 1
ATOM 961 C CA . SER A 1 121 ? 11.704 5.842 -14.969 1.00 75.56 121 SER A CA 1
ATOM 962 C C . SER A 1 121 ? 12.450 5.359 -16.219 1.00 75.56 121 SER A C 1
ATOM 964 O O . SER A 1 121 ? 13.499 5.900 -16.552 1.00 75.56 121 SER A O 1
ATOM 966 N N . ALA A 1 122 ? 11.893 4.395 -16.959 1.00 72.25 122 ALA A N 1
ATOM 967 C CA . ALA A 1 122 ? 12.436 3.959 -18.245 1.00 72.25 122 ALA A CA 1
ATOM 968 C C . ALA A 1 122 ? 12.494 5.105 -19.271 1.00 72.25 122 ALA A C 1
ATOM 970 O O . ALA A 1 122 ? 13.508 5.280 -19.945 1.00 72.25 122 ALA A O 1
ATOM 971 N N . ASP A 1 123 ? 11.429 5.908 -19.338 1.00 74.75 123 ASP A N 1
ATOM 972 C CA . ASP A 1 123 ? 11.323 7.048 -20.254 1.00 74.75 123 ASP A CA 1
ATOM 973 C C . ASP A 1 123 ? 12.285 8.182 -19.835 1.00 74.75 123 ASP A C 1
ATOM 975 O O . ASP A 1 123 ? 12.837 8.887 -20.680 1.00 74.75 123 ASP A O 1
ATOM 979 N N . PHE A 1 124 ? 12.563 8.309 -18.530 1.00 80.56 124 PHE A N 1
ATOM 980 C CA . PHE A 1 124 ? 13.539 9.267 -17.999 1.00 80.56 124 PHE A CA 1
ATOM 981 C C . PHE A 1 124 ? 14.968 8.975 -18.447 1.00 80.56 124 PHE A C 1
ATOM 983 O O . PHE A 1 124 ? 15.684 9.903 -18.802 1.00 80.56 124 PHE A O 1
ATOM 990 N N . VAL A 1 125 ? 15.391 7.706 -18.438 1.00 75.50 125 VAL A N 1
ATOM 991 C CA . VAL A 1 125 ? 16.774 7.321 -18.779 1.00 75.50 125 VAL A CA 1
ATOM 992 C C . VAL A 1 125 ? 17.150 7.796 -20.184 1.00 75.50 125 VAL A C 1
ATOM 994 O O . VAL A 1 125 ? 18.255 8.295 -20.388 1.00 75.50 125 VAL A O 1
ATOM 997 N N . LEU A 1 126 ? 16.218 7.699 -21.134 1.00 72.12 126 LEU A N 1
ATOM 998 C CA . LEU A 1 126 ? 16.424 8.147 -22.511 1.00 72.12 126 LEU A CA 1
ATOM 999 C C . LEU A 1 126 ? 16.518 9.678 -22.607 1.00 72.12 126 LEU A C 1
ATOM 1001 O O . LEU A 1 126 ? 17.436 10.190 -23.242 1.00 72.12 126 LEU A O 1
ATOM 1005 N N . LEU A 1 127 ? 15.623 10.409 -21.931 1.00 75.75 127 LEU A N 1
ATOM 1006 C CA . LEU A 1 127 ? 15.662 11.879 -21.899 1.00 75.75 127 LEU A CA 1
ATOM 1007 C C . LEU A 1 127 ? 16.918 12.414 -21.195 1.00 75.75 127 LEU A C 1
ATOM 1009 O O . LEU A 1 127 ? 17.501 13.410 -21.615 1.00 75.75 127 LEU A O 1
ATOM 1013 N N . ALA A 1 128 ? 17.336 11.758 -20.112 1.00 78.50 128 ALA A N 1
ATOM 1014 C CA . ALA A 1 128 ? 18.500 12.149 -19.328 1.00 78.50 128 ALA A CA 1
ATOM 1015 C C . ALA A 1 128 ? 19.810 11.938 -20.098 1.00 78.50 128 ALA A C 1
ATOM 1017 O O . ALA A 1 128 ? 20.729 12.742 -19.948 1.00 78.50 128 ALA A O 1
ATOM 1018 N N . ALA A 1 129 ? 19.896 10.898 -20.936 1.00 77.12 129 ALA A N 1
ATOM 1019 C CA . ALA A 1 129 ? 21.050 10.670 -21.801 1.00 77.12 129 ALA A CA 1
ATOM 1020 C C . ALA A 1 129 ? 21.247 11.835 -22.788 1.00 77.12 129 ALA A C 1
ATOM 1022 O O . ALA A 1 129 ? 22.343 12.393 -22.860 1.00 77.12 129 ALA A O 1
ATOM 1023 N N . ASP A 1 130 ? 20.180 12.278 -23.455 1.00 77.81 130 ASP A N 1
ATOM 1024 C CA . ASP A 1 130 ? 20.225 13.417 -24.381 1.00 77.81 130 ASP A CA 1
ATOM 1025 C C . ASP A 1 130 ? 20.541 14.735 -23.646 1.00 77.81 130 ASP A C 1
ATOM 1027 O O . ASP A 1 130 ? 21.464 15.467 -24.008 1.00 77.81 130 ASP A O 1
ATOM 1031 N N . ALA A 1 131 ? 19.876 14.984 -22.513 1.00 81.50 131 ALA A N 1
ATOM 1032 C CA . ALA A 1 131 ? 20.103 16.174 -21.692 1.00 81.50 131 ALA A CA 1
ATOM 1033 C C . ALA A 1 131 ? 21.526 16.252 -21.109 1.00 81.50 131 ALA A C 1
ATOM 1035 O O . ALA A 1 131 ? 22.071 17.348 -20.958 1.00 81.50 131 ALA A O 1
ATOM 1036 N N . SER A 1 132 ? 22.152 15.109 -20.806 1.00 78.19 132 SER A N 1
ATOM 1037 C CA . SER A 1 132 ? 23.524 15.063 -20.287 1.00 78.19 132 SER A CA 1
ATOM 1038 C C . SER A 1 132 ? 24.557 15.590 -21.290 1.00 78.19 132 SER A C 1
ATOM 1040 O O . SER A 1 132 ? 25.534 16.217 -20.878 1.00 78.19 132 SER A O 1
ATOM 1042 N N . SER A 1 133 ? 24.303 15.436 -22.596 1.00 79.94 133 SER A N 1
ATOM 1043 C CA . SER A 1 133 ? 25.156 15.982 -23.661 1.00 79.94 133 SER A CA 1
ATOM 1044 C C . SER A 1 133 ? 25.083 17.514 -23.763 1.00 79.94 133 SER A C 1
ATOM 1046 O O . SER A 1 133 ? 26.041 18.166 -24.177 1.00 79.94 133 SER A O 1
ATOM 1048 N N . MET A 1 134 ? 23.964 18.097 -23.322 1.00 81.69 134 MET A N 1
ATOM 1049 C CA . MET A 1 134 ? 23.657 19.531 -23.384 1.00 81.69 134 MET A CA 1
ATOM 1050 C C . MET A 1 134 ? 24.098 20.306 -22.125 1.00 81.69 134 MET A C 1
ATOM 1052 O O . MET A 1 134 ? 23.995 21.533 -22.082 1.00 81.69 134 MET A O 1
ATOM 1056 N N . GLY A 1 135 ? 24.586 19.613 -21.089 1.00 87.88 135 GLY A N 1
ATOM 1057 C CA . GLY A 1 135 ? 25.112 20.200 -19.852 1.00 87.88 135 GLY A CA 1
ATOM 1058 C C . GLY A 1 135 ? 24.177 20.126 -18.634 1.00 87.88 135 GLY A C 1
ATOM 1059 O O . GLY A 1 135 ? 23.002 19.773 -18.712 1.00 87.88 135 GLY A O 1
ATOM 1060 N N . ILE A 1 136 ? 24.716 20.487 -17.462 1.00 84.31 136 ILE A N 1
ATOM 1061 C CA . ILE A 1 136 ? 24.084 20.279 -16.139 1.00 84.31 136 ILE A CA 1
ATOM 1062 C C . ILE A 1 136 ? 22.726 20.986 -16.010 1.00 84.31 136 ILE A C 1
ATOM 1064 O O . ILE A 1 136 ? 21.806 20.450 -15.394 1.00 84.31 136 ILE A O 1
ATOM 1068 N N . LEU A 1 137 ? 22.576 22.177 -16.601 1.00 87.44 137 LEU A N 1
ATOM 1069 C CA . LEU A 1 137 ? 21.316 22.921 -16.549 1.00 87.44 137 LEU A CA 1
ATOM 1070 C C . LEU A 1 137 ? 20.193 22.185 -17.295 1.00 87.44 137 LEU A C 1
ATOM 1072 O O . LEU A 1 137 ? 19.081 22.116 -16.779 1.00 87.44 137 LEU A O 1
ATOM 1076 N N . SER A 1 138 ? 20.500 21.596 -18.456 1.00 85.62 138 SER A N 1
ATOM 1077 C CA . SER A 1 138 ? 19.558 20.781 -19.237 1.00 85.62 138 SER A CA 1
ATOM 1078 C C . SER A 1 138 ? 19.149 19.516 -18.480 1.00 85.62 138 SER A C 1
ATOM 1080 O O . SER A 1 138 ? 17.975 19.144 -18.447 1.00 85.62 138 SER A O 1
ATOM 1082 N N . LEU A 1 139 ? 20.102 18.888 -17.784 1.00 83.94 139 LEU A N 1
ATOM 1083 C CA . LEU A 1 139 ? 19.819 17.744 -16.922 1.00 83.94 139 LEU A CA 1
ATOM 1084 C C . LEU A 1 139 ? 18.891 18.126 -15.757 1.00 83.94 139 LEU A C 1
ATOM 1086 O O . LEU A 1 139 ? 17.942 17.396 -15.466 1.00 83.94 139 LEU A O 1
ATOM 1090 N N . PHE A 1 140 ? 19.120 19.274 -15.111 1.00 87.00 140 PHE A N 1
ATOM 1091 C CA . PHE A 1 140 ? 18.276 19.753 -14.012 1.00 87.00 140 PHE A CA 1
ATOM 1092 C C . PHE A 1 140 ? 16.845 20.056 -14.471 1.00 87.00 140 PHE A C 1
ATOM 1094 O O . PHE A 1 140 ? 15.892 19.584 -13.850 1.00 87.00 140 PHE A O 1
ATOM 1101 N N . THR A 1 141 ? 16.677 20.797 -15.570 1.00 85.44 141 THR A N 1
ATOM 1102 C CA . THR A 1 141 ? 15.348 21.143 -16.099 1.00 85.44 141 THR A CA 1
ATOM 1103 C C . THR A 1 141 ? 14.587 19.906 -16.566 1.00 85.44 141 THR A C 1
ATOM 1105 O O . THR A 1 141 ? 13.413 19.754 -16.231 1.00 85.44 141 THR A O 1
ATOM 1108 N N . THR A 1 142 ? 15.262 18.982 -17.252 1.00 85.06 142 THR A N 1
ATOM 1109 C CA . THR A 1 142 ? 14.691 17.700 -17.691 1.00 85.06 142 THR A CA 1
ATOM 1110 C C . THR A 1 142 ? 14.240 16.849 -16.508 1.00 85.06 142 THR A C 1
ATOM 1112 O O . THR A 1 142 ? 13.124 16.329 -16.501 1.00 85.06 142 THR A O 1
ATOM 1115 N N . THR A 1 143 ? 15.070 16.755 -15.467 1.00 83.56 143 THR A N 1
ATOM 1116 C CA . THR A 1 143 ? 14.740 16.002 -14.249 1.00 83.56 143 THR A CA 1
ATOM 1117 C C . THR A 1 143 ? 13.552 16.617 -13.517 1.00 83.56 143 THR A C 1
ATOM 1119 O O . THR A 1 143 ? 12.642 15.896 -13.111 1.00 83.56 143 THR A O 1
ATOM 1122 N N . ALA A 1 144 ? 13.515 17.946 -13.385 1.00 85.00 144 ALA A N 1
ATOM 1123 C CA . ALA A 1 144 ? 12.409 18.649 -12.744 1.00 85.00 144 ALA A CA 1
ATOM 1124 C C . ALA A 1 144 ? 11.090 18.482 -13.518 1.00 85.00 144 ALA A C 1
ATOM 1126 O O . ALA A 1 144 ? 10.051 18.212 -12.915 1.00 85.00 144 ALA A O 1
ATOM 1127 N N . PHE A 1 145 ? 11.127 18.592 -14.850 1.00 84.12 145 PHE A N 1
ATOM 1128 C CA . PHE A 1 145 ? 9.946 18.433 -15.697 1.00 84.12 145 PHE A CA 1
ATOM 1129 C C . PHE A 1 145 ? 9.425 16.992 -15.702 1.00 84.12 145 PHE A C 1
ATOM 1131 O O . PHE A 1 145 ? 8.217 16.775 -15.584 1.00 84.12 145 PHE A O 1
ATOM 1138 N N . TRP A 1 146 ? 10.319 16.001 -15.777 1.00 84.56 146 TRP A N 1
ATOM 1139 C CA . TRP A 1 146 ? 9.945 14.591 -15.671 1.00 84.56 146 TRP A CA 1
ATOM 1140 C C . TRP A 1 146 ? 9.317 14.283 -14.310 1.00 84.56 146 TRP A C 1
ATOM 1142 O O . TRP A 1 146 ? 8.248 13.673 -14.253 1.00 84.56 146 TRP A O 1
ATOM 1152 N N . LEU A 1 147 ? 9.928 14.763 -13.219 1.00 82.56 147 LEU A N 1
ATOM 1153 C CA . LEU A 1 147 ? 9.405 14.565 -11.869 1.00 82.56 147 LEU A CA 1
ATOM 1154 C C . LEU A 1 147 ? 8.002 15.159 -11.741 1.00 82.56 147 LEU A C 1
ATOM 1156 O O . LEU A 1 147 ? 7.107 14.497 -11.226 1.00 82.56 147 LEU A O 1
ATOM 1160 N N . LEU A 1 148 ? 7.788 16.374 -12.245 1.00 81.88 148 LEU A N 1
ATOM 1161 C CA . LEU A 1 148 ? 6.478 17.015 -12.209 1.00 81.88 148 LEU A CA 1
ATOM 1162 C C . LEU A 1 148 ? 5.445 16.263 -13.059 1.00 81.88 148 LEU A C 1
ATOM 1164 O O . LEU A 1 148 ? 4.309 16.087 -12.623 1.00 81.88 148 LEU A O 1
ATOM 1168 N N . SER A 1 149 ? 5.843 15.776 -14.233 1.00 78.88 149 SER A N 1
ATOM 1169 C CA . SER A 1 149 ? 4.956 15.050 -15.150 1.00 78.88 149 SER A CA 1
ATOM 1170 C C . SER A 1 149 ? 4.532 13.689 -14.592 1.00 78.88 149 SER A C 1
ATOM 1172 O O . SER A 1 149 ? 3.374 13.303 -14.713 1.00 78.88 149 SER A O 1
ATOM 1174 N N . VAL A 1 150 ? 5.448 12.966 -13.940 1.00 77.94 150 VAL A N 1
ATOM 1175 C CA . VAL A 1 150 ? 5.183 11.625 -13.396 1.00 77.94 150 VAL A CA 1
ATOM 1176 C C . VAL A 1 150 ? 4.568 11.679 -11.998 1.00 77.94 150 VAL A C 1
ATOM 1178 O O . VAL A 1 150 ? 3.642 10.923 -11.703 1.00 77.94 150 VAL A O 1
ATOM 1181 N N . ALA A 1 151 ? 5.065 12.554 -11.122 1.00 78.06 151 ALA A N 1
ATOM 1182 C CA . ALA A 1 151 ? 4.603 12.644 -9.738 1.00 78.06 151 ALA A CA 1
ATOM 1183 C C . ALA A 1 151 ? 3.371 13.545 -9.574 1.00 78.06 151 ALA A C 1
ATOM 1185 O O . ALA A 1 151 ? 2.624 13.361 -8.615 1.00 78.06 151 ALA A O 1
ATOM 1186 N N . GLY A 1 152 ? 3.126 14.488 -10.490 1.00 81.00 152 GLY A N 1
ATOM 1187 C CA . GLY A 1 152 ? 2.019 15.445 -10.406 1.00 81.00 152 GLY A CA 1
ATOM 1188 C C . GLY A 1 152 ? 0.639 14.783 -10.312 1.00 81.00 152 GLY A C 1
ATOM 1189 O O . GLY A 1 152 ? -0.072 15.012 -9.331 1.00 81.00 152 GLY A O 1
ATOM 1190 N N . PRO A 1 153 ? 0.255 13.908 -11.258 1.00 78.12 153 PRO A N 1
ATOM 1191 C CA . PRO A 1 153 ? -1.038 13.231 -11.195 1.00 78.12 153 PRO A CA 1
ATOM 1192 C C . PRO A 1 153 ? -1.166 12.301 -9.982 1.00 78.12 153 PRO A C 1
ATOM 1194 O O . PRO A 1 153 ? -2.211 12.255 -9.336 1.00 78.12 153 PRO A O 1
ATOM 1197 N N . GLY A 1 154 ? -0.082 11.605 -9.625 1.00 81.38 154 GLY A N 1
ATOM 1198 C CA . GLY A 1 154 ? -0.027 10.760 -8.433 1.00 81.38 154 GLY A CA 1
ATOM 1199 C C . GLY A 1 154 ? -0.262 11.532 -7.141 1.00 81.38 154 GLY A C 1
ATOM 1200 O O . GLY A 1 154 ? -1.016 11.093 -6.274 1.00 81.38 154 GLY A O 1
ATOM 1201 N N . PHE A 1 155 ? 0.345 12.713 -7.039 1.00 83.12 155 PHE A N 1
ATOM 1202 C CA . PHE A 1 155 ? 0.166 13.618 -5.914 1.00 83.12 155 PHE A CA 1
ATOM 1203 C C . PHE A 1 155 ? -1.289 14.071 -5.783 1.00 83.12 155 PHE A C 1
ATOM 1205 O O . PHE A 1 155 ? -1.833 14.031 -4.683 1.00 83.12 155 PHE A O 1
ATOM 1212 N N . ILE A 1 156 ? -1.943 14.443 -6.888 1.00 82.00 156 ILE A N 1
ATOM 1213 C CA . ILE A 1 156 ? -3.356 14.852 -6.879 1.00 82.00 156 ILE A CA 1
ATOM 1214 C C . ILE A 1 156 ? -4.246 13.717 -6.369 1.00 82.00 156 ILE A C 1
ATOM 1216 O O . ILE A 1 156 ? -5.095 13.955 -5.511 1.00 82.00 156 ILE A O 1
ATOM 1220 N N . VAL A 1 157 ? -4.026 12.488 -6.845 1.00 82.75 157 VAL A N 1
ATOM 1221 C CA . VAL A 1 157 ? -4.802 11.316 -6.416 1.00 82.75 157 VAL A CA 1
ATOM 1222 C C . VAL A 1 157 ? -4.632 11.079 -4.915 1.00 82.75 157 VAL A C 1
ATOM 1224 O O . VAL A 1 157 ? -5.627 11.055 -4.194 1.00 82.75 157 VAL A O 1
ATOM 1227 N N . VAL A 1 158 ? -3.391 11.026 -4.420 1.00 86.06 158 VAL A N 1
ATOM 1228 C CA . VAL A 1 158 ? -3.106 10.840 -2.986 1.00 86.06 158 VAL A CA 1
ATOM 1229 C C . VAL A 1 158 ? -3.720 11.951 -2.137 1.00 86.06 158 VAL A C 1
ATOM 1231 O O . VAL A 1 158 ? -4.326 11.673 -1.104 1.00 86.06 158 VAL A O 1
ATOM 1234 N N . MET A 1 159 ? -3.594 13.209 -2.560 1.00 86.25 159 MET A N 1
ATOM 1235 C CA . MET A 1 159 ? -4.144 14.335 -1.804 1.00 86.25 159 MET A CA 1
ATOM 1236 C C . MET A 1 159 ? -5.669 14.319 -1.782 1.00 86.25 159 MET A C 1
ATOM 1238 O O . MET A 1 159 ? -6.258 14.598 -0.738 1.00 86.25 159 MET A O 1
ATOM 1242 N N . SER A 1 160 ? -6.310 13.960 -2.898 1.00 85.44 160 SER A N 1
ATOM 1243 C CA . SER A 1 160 ? -7.765 13.822 -2.954 1.00 85.44 160 SER A CA 1
ATOM 1244 C C . SER A 1 160 ? -8.268 12.714 -2.028 1.00 85.44 160 SER A C 1
ATOM 1246 O O . SER A 1 160 ? -9.213 12.946 -1.280 1.00 85.44 160 SER A O 1
ATOM 1248 N N . GLU A 1 161 ? -7.577 11.573 -1.987 1.00 87.06 161 GLU A N 1
ATOM 1249 C CA . GLU A 1 161 ? -7.913 10.437 -1.126 1.00 87.06 161 GLU A CA 1
ATOM 1250 C C . GLU A 1 161 ? -7.784 10.796 0.359 1.00 87.06 161 GLU A C 1
ATOM 1252 O O . GLU A 1 161 ? -8.714 10.644 1.153 1.00 87.06 161 GLU A O 1
ATOM 1257 N N . VAL A 1 162 ? -6.638 11.372 0.740 1.00 89.88 162 VAL A N 1
ATOM 1258 C CA . VAL A 1 162 ? -6.366 11.772 2.126 1.00 89.88 162 VAL A CA 1
ATOM 1259 C C . VAL A 1 162 ? -7.381 12.804 2.610 1.00 89.88 162 VAL A C 1
ATOM 1261 O O . VAL A 1 162 ? -7.838 12.730 3.755 1.00 89.88 162 VAL A O 1
ATOM 1264 N N . PHE A 1 163 ? -7.742 13.751 1.744 1.00 89.06 163 PHE A N 1
ATOM 1265 C CA . PHE A 1 163 ? -8.735 14.772 2.044 1.00 89.06 163 PHE A CA 1
ATOM 1266 C C . PHE A 1 163 ? -10.142 14.184 2.206 1.00 89.06 163 PHE A C 1
ATOM 1268 O O . PHE A 1 163 ? -10.831 14.511 3.174 1.00 89.06 163 PHE A O 1
ATOM 1275 N N . VAL A 1 164 ? -10.561 13.299 1.299 1.00 88.88 164 VAL A N 1
ATOM 1276 C CA . VAL A 1 164 ? -11.881 12.652 1.333 1.00 88.88 164 VAL A CA 1
ATOM 1277 C C . VAL A 1 164 ? -12.059 11.825 2.598 1.00 88.88 164 VAL A C 1
ATOM 1279 O O . VAL A 1 164 ? -13.054 11.979 3.303 1.00 88.88 164 VAL A O 1
ATOM 1282 N N . ASP A 1 165 ? -11.077 11.013 2.949 1.00 89.88 165 ASP A N 1
ATOM 1283 C CA . ASP A 1 165 ? -11.117 10.227 4.177 1.00 89.88 165 ASP A CA 1
ATOM 1284 C C . ASP A 1 165 ? -11.070 11.089 5.440 1.00 89.88 165 ASP A C 1
ATOM 1286 O O . ASP A 1 165 ? -11.719 10.773 6.438 1.00 89.88 165 ASP A O 1
A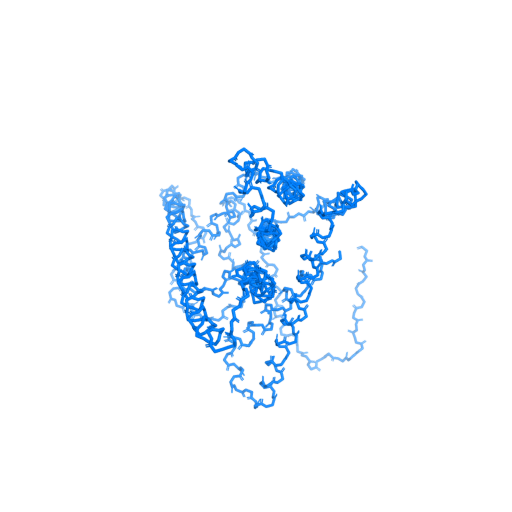TOM 1290 N N . TRP A 1 166 ? -10.318 12.194 5.426 1.00 91.19 166 TRP A N 1
ATOM 1291 C CA . TRP A 1 166 ? -10.336 13.141 6.539 1.00 91.19 166 TRP A CA 1
ATOM 1292 C C . TRP A 1 166 ? -11.744 13.716 6.740 1.00 91.19 166 TRP A C 1
ATOM 1294 O O . TRP A 1 166 ? -12.245 13.755 7.870 1.00 91.19 166 TRP A O 1
ATOM 1304 N N . LEU A 1 167 ? -12.432 14.081 5.653 1.00 90.69 167 LEU A N 1
ATOM 1305 C CA . LEU A 1 167 ? -13.842 14.463 5.705 1.00 90.69 167 LEU A CA 1
ATOM 1306 C C . LEU A 1 167 ? -14.710 13.304 6.221 1.00 90.69 167 LEU A C 1
ATOM 1308 O O . LEU A 1 167 ? -15.470 13.484 7.170 1.00 90.69 167 LEU A O 1
ATOM 1312 N N . LYS A 1 168 ? -14.561 12.097 5.672 1.00 90.44 168 LYS A N 1
ATOM 1313 C CA . LYS A 1 168 ? -15.306 10.894 6.079 1.00 90.44 168 LYS A CA 1
ATOM 1314 C C . LYS A 1 168 ? -15.216 10.659 7.591 1.00 90.44 168 LYS A C 1
ATOM 1316 O O . LYS A 1 168 ? -16.240 10.623 8.274 1.00 90.44 168 LYS A O 1
ATOM 1321 N N . HIS A 1 169 ? -14.008 10.599 8.147 1.00 90.88 169 HIS A N 1
ATOM 1322 C CA . HIS A 1 169 ? -13.787 10.355 9.574 1.00 90.88 169 HIS A CA 1
ATOM 1323 C C . HIS A 1 169 ? -14.253 11.501 10.477 1.00 90.88 169 HIS A C 1
ATOM 1325 O O . HIS A 1 169 ? -14.766 11.236 11.569 1.00 90.88 169 HIS A O 1
ATOM 1331 N N . THR A 1 170 ? -14.112 12.761 10.050 1.00 90.31 170 THR A N 1
ATOM 1332 C CA . THR A 1 170 ? -14.605 13.913 10.828 1.00 90.31 170 THR A CA 1
ATOM 1333 C C . THR A 1 170 ? -16.130 13.936 10.890 1.00 90.31 170 THR A C 1
ATOM 1335 O O . THR A 1 170 ? -16.694 14.151 11.966 1.00 90.31 170 THR A O 1
ATOM 1338 N N . TYR A 1 171 ? -16.812 13.637 9.782 1.00 90.50 171 TYR A N 1
ATOM 1339 C CA . TYR A 1 171 ? -18.269 13.543 9.758 1.00 90.50 171 TYR A CA 1
ATOM 1340 C C . TYR A 1 171 ? -18.797 12.328 10.524 1.00 90.50 171 TYR A C 1
ATOM 1342 O O . TYR A 1 171 ? -19.733 12.486 11.304 1.00 90.50 171 TYR A O 1
ATOM 1350 N N . ILE A 1 172 ? -18.192 11.144 10.375 1.00 90.25 172 ILE A N 1
ATOM 1351 C CA . ILE A 1 172 ? -18.599 9.948 11.131 1.00 90.25 172 ILE A CA 1
ATOM 1352 C C . ILE A 1 172 ? -18.434 10.179 12.636 1.00 90.25 172 ILE A C 1
ATOM 1354 O O . ILE A 1 172 ? -19.335 9.835 13.404 1.00 90.25 172 ILE A O 1
ATOM 1358 N N . ALA A 1 173 ? -17.321 10.793 13.058 1.00 89.25 173 ALA A N 1
ATOM 1359 C CA . ALA A 1 173 ? -17.085 11.118 14.461 1.00 89.25 173 ALA A CA 1
ATOM 1360 C C . ALA A 1 173 ? -18.126 12.107 15.000 1.00 89.25 173 ALA A C 1
ATOM 1362 O O . ALA A 1 173 ? -18.644 11.905 16.094 1.00 89.25 173 ALA A O 1
ATOM 1363 N N . LYS A 1 174 ? -18.478 13.133 14.215 1.00 89.81 174 LYS A N 1
ATOM 1364 C CA . LYS A 1 174 ? -19.494 14.121 14.591 1.00 89.81 174 LYS A CA 1
ATOM 1365 C C . LYS A 1 174 ? -20.911 13.539 14.617 1.00 89.81 174 LYS A C 1
ATOM 1367 O O . LYS A 1 174 ? -21.677 13.881 15.502 1.00 89.81 174 LYS A O 1
ATOM 1372 N N . PHE A 1 175 ? -21.268 12.687 13.658 1.00 88.81 175 PHE A N 1
ATOM 1373 C CA . PHE A 1 175 ? -22.614 12.112 13.548 1.00 88.81 175 PHE A CA 1
ATOM 1374 C C . PHE A 1 175 ? -22.894 11.035 14.608 1.00 88.81 175 PHE A C 1
ATOM 1376 O O . PHE A 1 175 ? -24.038 10.851 15.008 1.00 88.81 175 PHE A O 1
ATOM 1383 N N . ASN A 1 176 ? -21.857 10.329 15.068 1.00 86.75 176 ASN A N 1
ATOM 1384 C CA . ASN A 1 176 ? -21.964 9.260 16.068 1.00 86.75 176 ASN A CA 1
ATO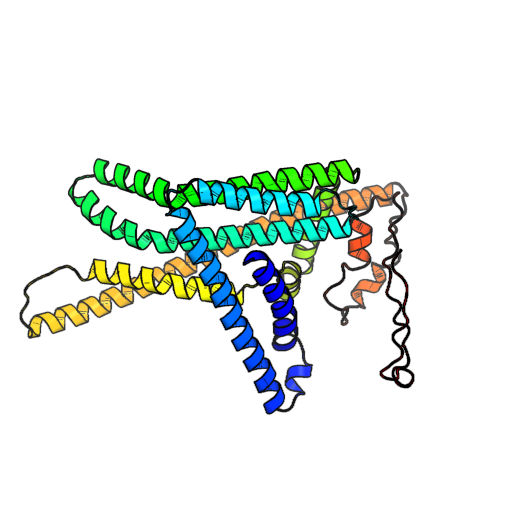M 1385 C C . ASN A 1 176 ? -21.469 9.677 17.468 1.00 86.75 176 ASN A C 1
ATOM 1387 O O . ASN A 1 176 ? -21.299 8.816 18.329 1.00 86.75 176 ASN A O 1
ATOM 1391 N N . ASP A 1 177 ? -21.205 10.971 17.688 1.00 87.56 177 ASP A N 1
ATOM 1392 C CA . ASP A 1 177 ? -20.697 11.534 18.948 1.00 87.56 177 ASP A CA 1
ATOM 1393 C C . ASP A 1 177 ? -19.432 10.838 19.493 1.00 87.56 177 ASP A C 1
ATOM 1395 O O . ASP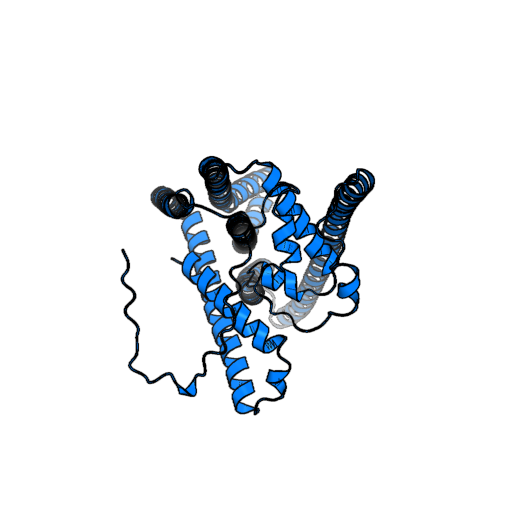 A 1 177 ? -19.234 10.667 20.701 1.00 87.56 177 ASP A O 1
ATOM 1399 N N . PHE A 1 178 ? -18.521 10.443 18.599 1.00 88.06 178 PHE A N 1
ATOM 1400 C CA . PHE A 1 178 ? -17.239 9.876 19.001 1.00 88.06 178 PHE A CA 1
ATOM 1401 C C . PHE A 1 178 ? -16.234 10.967 19.356 1.00 88.06 178 PHE A C 1
ATOM 1403 O O . PHE A 1 178 ? -15.956 11.885 18.582 1.00 88.06 178 PHE A O 1
ATOM 1410 N N . ARG A 1 179 ? -15.595 10.819 20.519 1.00 86.81 179 ARG A N 1
ATOM 1411 C CA . ARG A 1 179 ? -14.456 11.660 20.897 1.00 86.81 179 ARG A CA 1
ATOM 1412 C C . ARG A 1 179 ? -13.254 11.336 19.993 1.00 86.81 179 ARG A C 1
ATOM 1414 O O . ARG A 1 179 ? -12.971 10.153 19.798 1.00 86.81 179 ARG A O 1
ATOM 1421 N N . PRO A 1 180 ? -12.464 12.329 19.539 1.00 83.62 180 PRO A N 1
ATOM 1422 C CA . PRO A 1 180 ? -11.260 12.088 18.729 1.00 83.62 180 PRO A CA 1
ATOM 1423 C C . PRO A 1 180 ? -10.255 11.121 19.377 1.00 83.62 180 PRO A C 1
ATOM 1425 O O . PRO A 1 180 ? -9.515 10.423 18.690 1.00 83.62 180 PRO A O 1
ATOM 1428 N N . TYR A 1 181 ? -10.270 11.024 20.710 1.00 85.56 181 TYR A N 1
ATOM 1429 C CA . TYR A 1 181 ? -9.441 10.098 21.481 1.00 85.56 181 TYR A CA 1
ATOM 1430 C C . TYR A 1 181 ? -9.674 8.609 21.148 1.00 85.56 181 TYR A C 1
ATOM 1432 O O . TYR A 1 181 ? -8.787 7.790 21.374 1.00 85.56 181 TYR A O 1
ATOM 1440 N N . VAL A 1 182 ? -10.823 8.238 20.569 1.00 85.69 182 VAL A N 1
ATOM 1441 C CA . VAL A 1 182 ? -11.120 6.847 20.177 1.00 85.69 182 VAL A CA 1
ATOM 1442 C C . VAL A 1 182 ? -10.080 6.302 19.184 1.00 85.69 182 VAL A C 1
ATOM 1444 O O . VAL A 1 182 ? -9.656 5.156 19.317 1.00 85.69 182 VAL A O 1
ATOM 1447 N N . TYR A 1 183 ? -9.569 7.132 18.267 1.00 88.38 183 TYR A N 1
ATOM 1448 C CA . TYR A 1 183 ? -8.541 6.717 17.303 1.00 88.38 183 TYR A CA 1
ATOM 1449 C C . TYR A 1 183 ? -7.197 6.367 17.963 1.00 88.38 183 TYR A C 1
ATOM 1451 O O . TYR A 1 183 ? -6.481 5.492 17.477 1.00 88.38 183 TYR A O 1
ATOM 1459 N N . HIS A 1 184 ? -6.863 6.970 19.112 1.00 86.06 184 HIS A N 1
ATOM 1460 C CA . HIS A 1 184 ? -5.676 6.563 19.872 1.00 86.06 184 HIS A CA 1
ATOM 1461 C C . HIS A 1 184 ? -5.807 5.137 20.415 1.00 86.06 184 HIS A C 1
ATOM 1463 O O . HIS A 1 184 ? -4.816 4.412 20.434 1.00 86.06 184 HIS A O 1
ATOM 1469 N N . ARG A 1 185 ? -7.021 4.706 20.782 1.00 82.44 185 ARG A N 1
ATOM 1470 C CA . ARG A 1 185 ? -7.271 3.323 21.219 1.00 82.44 185 ARG A CA 1
ATOM 1471 C C . ARG A 1 185 ? -7.153 2.330 20.079 1.00 82.44 185 ARG A C 1
ATOM 1473 O O . ARG A 1 185 ? -6.650 1.234 20.287 1.00 82.44 185 ARG A O 1
ATOM 1480 N N . PHE A 1 186 ? -7.587 2.711 18.879 1.00 86.81 186 PHE A N 1
ATOM 1481 C CA . PHE A 1 186 ? -7.399 1.885 17.686 1.00 86.81 186 PHE A CA 1
ATOM 1482 C C . PHE A 1 186 ? -5.913 1.628 17.433 1.00 86.81 186 PHE A C 1
ATOM 1484 O O . PHE A 1 186 ? -5.505 0.485 17.241 1.00 86.81 186 PHE A O 1
ATOM 1491 N N . LEU A 1 187 ? -5.095 2.680 17.521 1.00 84.88 187 LEU A N 1
ATOM 1492 C CA . LEU A 1 187 ? -3.642 2.570 17.418 1.00 84.88 187 LEU A CA 1
ATOM 1493 C C . LEU A 1 187 ? -3.059 1.678 18.524 1.00 84.88 187 LEU A C 1
ATOM 1495 O O . LEU A 1 187 ? -2.201 0.847 18.244 1.00 84.88 187 LEU A O 1
ATOM 1499 N N . ASP A 1 188 ? -3.547 1.797 19.759 1.00 82.81 188 ASP A N 1
ATOM 1500 C CA . ASP A 1 188 ? -3.089 0.969 20.881 1.00 82.81 188 ASP A CA 1
ATOM 1501 C C . ASP A 1 188 ? -3.395 -0.523 20.680 1.00 82.81 188 ASP A C 1
ATOM 1503 O O . ASP A 1 188 ? -2.544 -1.372 20.962 1.00 82.81 188 ASP A O 1
ATOM 1507 N N . VAL A 1 189 ? -4.577 -0.852 20.146 1.00 80.75 189 VAL A N 1
ATOM 1508 C CA . VAL A 1 189 ? -4.944 -2.228 19.773 1.00 80.75 189 VAL A CA 1
ATOM 1509 C C . VAL A 1 189 ? -4.008 -2.754 18.680 1.00 80.75 189 VAL A C 1
ATOM 1511 O O . VAL A 1 189 ? -3.469 -3.850 18.828 1.00 80.75 189 VAL A O 1
ATOM 1514 N N . LEU A 1 190 ? -3.732 -1.958 17.642 1.00 79.62 190 LEU A N 1
ATOM 1515 C CA . LEU A 1 190 ? -2.823 -2.339 16.552 1.00 79.62 190 LEU A CA 1
ATOM 1516 C C . LEU A 1 190 ? -1.374 -2.537 17.028 1.00 79.62 190 LEU A C 1
ATOM 1518 O O . LEU A 1 190 ? -0.725 -3.512 16.650 1.00 79.62 190 LEU A O 1
ATOM 1522 N N . CYS A 1 191 ? -0.860 -1.655 17.890 1.00 81.81 191 CYS A N 1
ATOM 1523 C CA . CYS A 1 191 ? 0.476 -1.794 18.477 1.00 81.81 191 CYS A CA 1
ATOM 1524 C C . CYS A 1 191 ? 0.588 -3.043 19.358 1.00 81.81 191 CYS A C 1
ATOM 1526 O O . CYS A 1 191 ? 1.615 -3.727 19.343 1.00 81.81 191 CYS A O 1
ATOM 1528 N N . MET A 1 192 ? -0.463 -3.367 20.116 1.00 76.25 192 MET A N 1
ATOM 1529 C CA . MET A 1 192 ? -0.488 -4.594 20.906 1.00 76.25 192 MET A CA 1
ATOM 1530 C C . MET A 1 192 ? -0.516 -5.837 20.012 1.00 76.25 192 MET A C 1
ATOM 1532 O O . MET A 1 192 ? 0.227 -6.782 20.281 1.00 76.25 192 MET A O 1
ATOM 1536 N N . ASP A 1 193 ? -1.322 -5.833 18.949 1.00 75.12 193 ASP A N 1
ATOM 1537 C CA . ASP A 1 193 ? -1.370 -6.923 17.971 1.00 75.12 193 ASP A CA 1
ATOM 1538 C C . ASP A 1 193 ? -0.013 -7.156 17.318 1.00 75.12 193 ASP A C 1
ATOM 1540 O O . ASP A 1 193 ? 0.421 -8.306 17.197 1.00 75.12 193 ASP A O 1
ATOM 1544 N N . TYR A 1 194 ? 0.681 -6.070 16.970 1.00 77.00 194 TYR A N 1
ATOM 1545 C CA . TYR A 1 194 ? 2.028 -6.118 16.421 1.00 77.00 194 TYR A CA 1
ATOM 1546 C C . TYR A 1 194 ? 3.029 -6.754 17.394 1.00 77.00 194 TYR A C 1
ATOM 1548 O O . TYR A 1 194 ? 3.803 -7.616 16.987 1.00 77.00 194 TYR A O 1
ATOM 1556 N N . ILE A 1 195 ? 3.004 -6.395 18.683 1.00 76.19 195 ILE A N 1
ATOM 1557 C CA . ILE A 1 195 ? 3.908 -6.980 19.690 1.00 76.19 195 ILE A CA 1
ATOM 1558 C C . ILE A 1 195 ? 3.570 -8.450 19.959 1.00 76.19 195 ILE A C 1
ATOM 1560 O O . ILE A 1 195 ? 4.473 -9.288 19.972 1.00 76.19 195 ILE A O 1
ATOM 1564 N N . ARG A 1 196 ? 2.284 -8.774 20.160 1.00 70.69 196 ARG A N 1
ATOM 1565 C CA . ARG A 1 196 ? 1.816 -10.126 20.516 1.00 70.69 196 ARG A CA 1
ATOM 1566 C C . ARG A 1 196 ? 2.069 -11.130 19.385 1.00 70.69 196 ARG A C 1
ATOM 1568 O O . ARG A 1 196 ? 2.370 -12.286 19.658 1.00 70.69 196 ARG A O 1
ATOM 1575 N N . HIS A 1 197 ? 2.016 -10.684 18.128 1.00 66.50 197 HIS A N 1
ATOM 1576 C CA . HIS A 1 197 ? 2.182 -11.540 16.949 1.00 66.50 197 HIS A CA 1
ATOM 1577 C C . HIS A 1 197 ? 3.427 -11.215 16.114 1.00 66.50 197 HIS A C 1
ATOM 1579 O O . HIS A 1 197 ? 3.512 -11.660 14.972 1.00 66.50 197 HIS A O 1
ATOM 1585 N N . SER A 1 198 ? 4.418 -10.505 16.670 1.00 53.25 198 SER A N 1
ATOM 1586 C CA . SER A 1 198 ? 5.617 -10.032 15.948 1.00 53.25 198 SER A CA 1
ATOM 1587 C C . SER A 1 198 ? 6.378 -11.144 15.199 1.00 53.25 198 SER A C 1
ATOM 1589 O O . SER A 1 198 ? 7.012 -10.877 14.182 1.00 53.25 198 SER A O 1
ATOM 1591 N N . PHE A 1 199 ? 6.262 -12.399 15.654 1.00 48.06 199 PHE A N 1
ATOM 1592 C CA . PHE A 1 199 ? 6.876 -13.577 15.024 1.00 48.06 199 PHE A CA 1
ATOM 1593 C C . PHE A 1 199 ? 5.902 -14.458 14.220 1.00 48.06 199 PHE A C 1
ATOM 1595 O O . PHE A 1 199 ? 6.342 -15.318 13.458 1.00 48.06 199 PHE A O 1
ATOM 1602 N N . SER A 1 200 ? 4.588 -14.243 14.336 1.00 52.06 200 SER A N 1
ATOM 1603 C CA . SER A 1 200 ? 3.566 -14.964 13.570 1.00 52.06 200 SER A CA 1
ATOM 1604 C C . SER A 1 200 ? 2.991 -14.039 12.498 1.00 52.06 200 SER A C 1
ATOM 1606 O O . SER A 1 200 ? 1.917 -13.460 12.648 1.00 52.06 200 SER A O 1
ATOM 1608 N N . ASN A 1 201 ? 3.721 -13.914 11.383 1.00 51.53 201 ASN A N 1
ATOM 1609 C CA . ASN A 1 201 ? 3.408 -13.079 10.206 1.00 51.53 201 ASN A CA 1
ATOM 1610 C C . ASN A 1 201 ? 1.991 -13.261 9.609 1.00 51.53 201 ASN A C 1
ATOM 1612 O O . ASN A 1 201 ? 1.609 -12.536 8.695 1.00 51.53 201 ASN A O 1
ATOM 1616 N N . LYS A 1 202 ? 1.212 -14.242 10.074 1.00 53.03 202 LYS A N 1
ATOM 1617 C CA . LYS A 1 202 ? -0.024 -14.691 9.424 1.00 53.03 202 LYS A CA 1
ATOM 1618 C C . LYS A 1 202 ? -1.271 -13.926 9.874 1.00 53.03 202 LYS A C 1
ATOM 1620 O O . LYS A 1 202 ? -2.164 -13.723 9.067 1.00 53.03 202 LYS A O 1
ATOM 1625 N N . LEU A 1 203 ? -1.339 -13.454 11.121 1.00 48.34 203 LEU A N 1
ATOM 1626 C CA . LEU A 1 203 ? -2.560 -12.819 11.646 1.00 48.34 203 LEU A CA 1
ATOM 1627 C C . LEU A 1 203 ? -2.690 -11.347 11.241 1.00 48.34 203 LEU A C 1
ATOM 1629 O O . LEU A 1 203 ? -3.780 -10.901 10.907 1.00 48.34 203 LEU A O 1
ATOM 1633 N N . VAL A 1 204 ? -1.579 -10.607 11.206 1.00 47.91 204 VAL A N 1
ATOM 1634 C CA . VAL A 1 204 ? -1.577 -9.185 10.820 1.00 47.91 204 VAL A CA 1
ATOM 1635 C C . VAL A 1 204 ? -1.834 -9.027 9.318 1.00 47.91 204 VAL A C 1
ATOM 1637 O O . VAL A 1 204 ? -2.653 -8.205 8.928 1.00 47.91 204 VAL A O 1
ATOM 1640 N N . SER A 1 205 ? -1.225 -9.872 8.476 1.00 51.66 205 SER A N 1
ATOM 1641 C CA . SER A 1 205 ? -1.496 -9.882 7.029 1.00 51.66 205 SER A CA 1
ATOM 1642 C C . SER A 1 205 ? -2.942 -10.276 6.704 1.00 51.66 205 SER A C 1
ATOM 1644 O O . SER A 1 205 ? -3.517 -9.730 5.767 1.00 51.66 205 SER A O 1
ATOM 1646 N N . ASN A 1 206 ? -3.539 -11.192 7.477 1.00 53.34 206 ASN A N 1
ATOM 1647 C CA . ASN A 1 206 ? -4.932 -11.609 7.291 1.00 53.34 206 ASN A CA 1
ATOM 1648 C C . ASN A 1 206 ? -5.930 -10.576 7.841 1.00 53.34 206 ASN A C 1
ATOM 1650 O O . ASN A 1 206 ? -6.982 -10.375 7.254 1.00 53.34 206 ASN A O 1
ATOM 1654 N N . ARG A 1 207 ? -5.604 -9.854 8.919 1.00 52.06 207 ARG A N 1
ATOM 1655 C CA . ARG A 1 207 ? -6.463 -8.772 9.434 1.00 52.06 207 ARG A CA 1
ATOM 1656 C C . ARG A 1 207 ? -6.439 -7.517 8.570 1.00 52.06 207 ARG A C 1
ATOM 1658 O O . ARG A 1 207 ? -7.426 -6.795 8.528 1.00 52.06 207 ARG A O 1
ATOM 1665 N N . LEU A 1 208 ? -5.319 -7.253 7.903 1.00 54.69 208 LEU A N 1
ATOM 1666 C CA . LEU A 1 208 ? -5.160 -6.066 7.070 1.00 54.69 208 LEU A CA 1
ATOM 1667 C C . LEU A 1 208 ? -5.782 -6.210 5.679 1.00 54.69 208 LEU A C 1
ATOM 1669 O O . LEU A 1 208 ? -5.763 -5.243 4.950 1.00 54.69 208 LEU A O 1
ATOM 1673 N N . GLY A 1 209 ? -6.311 -7.359 5.244 1.00 59.06 209 GLY A N 1
ATOM 1674 C CA . GLY A 1 209 ? -6.912 -7.416 3.896 1.00 59.06 209 GLY A CA 1
ATOM 1675 C C . GLY A 1 209 ? -5.903 -7.445 2.742 1.00 59.06 209 GLY A C 1
ATOM 1676 O O . GLY A 1 209 ? -6.301 -7.579 1.590 1.00 59.06 209 GLY A O 1
ATOM 1677 N N . LEU A 1 210 ? -4.599 -7.314 3.018 1.00 65.50 210 LEU A N 1
ATOM 1678 C CA . LEU A 1 210 ? -3.609 -7.031 1.983 1.00 65.50 210 LEU A CA 1
ATOM 1679 C C . LEU A 1 210 ? -3.328 -8.266 1.117 1.00 65.50 210 LEU A C 1
ATOM 1681 O O . LEU A 1 210 ? -2.722 -9.247 1.559 1.00 65.50 210 LEU A O 1
ATOM 1685 N N . SER A 1 211 ? -3.697 -8.180 -0.159 1.00 72.38 211 SER A N 1
ATOM 1686 C CA . SER A 1 211 ? -3.434 -9.210 -1.162 1.00 72.38 211 SER A CA 1
ATOM 1687 C C . SER A 1 211 ? -1.977 -9.146 -1.656 1.00 72.38 211 SER A C 1
ATOM 1689 O O . SER A 1 211 ? -1.673 -8.686 -2.757 1.00 72.38 211 SER A O 1
ATOM 1691 N N . VAL A 1 212 ? -1.035 -9.592 -0.813 1.00 75.88 212 VAL A N 1
ATOM 1692 C CA . VAL A 1 212 ? 0.415 -9.478 -1.081 1.00 75.88 212 VAL A CA 1
ATOM 1693 C C . VAL A 1 212 ? 0.831 -10.247 -2.339 1.00 75.88 212 VAL A C 1
ATOM 1695 O O . VAL A 1 212 ? 1.623 -9.740 -3.129 1.00 75.88 212 VAL A O 1
ATOM 1698 N N . MET A 1 213 ? 0.303 -11.458 -2.554 1.00 79.75 213 MET A N 1
ATOM 1699 C CA . MET A 1 213 ? 0.723 -12.313 -3.676 1.00 79.75 213 MET A CA 1
ATOM 1700 C C . MET A 1 213 ? 0.396 -11.688 -5.048 1.00 79.75 213 MET A C 1
ATOM 1702 O O . MET A 1 213 ? 1.318 -11.545 -5.858 1.00 79.75 213 MET A O 1
ATOM 1706 N N . PRO A 1 214 ? -0.837 -11.209 -5.308 1.00 85.19 214 PRO A N 1
ATOM 1707 C CA . PRO A 1 214 ? -1.146 -10.505 -6.547 1.00 85.19 214 PRO A CA 1
ATOM 1708 C C . PRO A 1 214 ? -0.337 -9.230 -6.769 1.00 85.19 214 PRO A C 1
ATOM 1710 O O . PRO A 1 214 ? 0.080 -8.972 -7.900 1.00 85.19 214 PRO A O 1
ATOM 1713 N N . LEU A 1 215 ? -0.073 -8.467 -5.705 1.00 82.94 215 LEU A N 1
ATOM 1714 C CA . LEU A 1 215 ? 0.719 -7.239 -5.769 1.00 82.94 215 LEU A CA 1
ATOM 1715 C C . LEU A 1 215 ? 2.168 -7.522 -6.200 1.00 82.94 215 LEU A C 1
ATOM 1717 O O . LEU A 1 215 ? 2.713 -6.811 -7.045 1.00 82.94 215 LEU A O 1
ATOM 1721 N N . MET A 1 216 ? 2.764 -8.611 -5.699 1.00 83.38 216 MET A N 1
ATOM 1722 C CA . MET A 1 216 ? 4.094 -9.064 -6.126 1.00 83.38 216 MET A CA 1
ATOM 1723 C C . MET A 1 216 ? 4.122 -9.428 -7.614 1.00 83.38 216 MET A C 1
ATOM 1725 O O . MET A 1 216 ? 5.072 -9.082 -8.317 1.00 83.38 216 MET A O 1
ATOM 1729 N N . CYS A 1 217 ? 3.076 -10.083 -8.127 1.00 85.06 217 CYS A N 1
ATOM 1730 C CA . CYS A 1 217 ? 2.985 -10.407 -9.551 1.00 85.06 217 CYS A CA 1
ATOM 1731 C C . CYS A 1 217 ? 2.931 -9.149 -10.431 1.00 85.06 217 CYS A C 1
ATOM 1733 O O . CYS A 1 217 ? 3.615 -9.099 -11.456 1.00 85.06 217 CYS A O 1
ATOM 1735 N N . VAL A 1 218 ? 2.160 -8.129 -10.032 1.00 85.31 218 VAL A N 1
ATOM 1736 C CA . VAL A 1 218 ? 2.105 -6.845 -10.752 1.00 85.31 218 VAL A CA 1
ATOM 1737 C C . VAL A 1 218 ? 3.476 -6.177 -10.747 1.00 85.31 218 VAL A C 1
ATOM 1739 O O . VAL A 1 218 ? 3.970 -5.817 -11.814 1.00 85.31 218 VAL A O 1
ATOM 1742 N N . PHE A 1 219 ? 4.129 -6.106 -9.585 1.00 83.19 219 PHE A N 1
ATOM 1743 C CA . PHE A 1 219 ? 5.467 -5.532 -9.453 1.00 83.19 219 PHE A CA 1
ATOM 1744 C C . PHE A 1 219 ? 6.481 -6.208 -10.393 1.00 83.19 219 PHE A C 1
ATOM 1746 O O . PHE A 1 219 ? 7.149 -5.537 -11.184 1.00 83.19 219 PHE A O 1
ATOM 1753 N N . ILE A 1 220 ? 6.538 -7.545 -10.392 1.00 82.50 220 ILE A N 1
ATOM 1754 C CA . ILE A 1 220 ? 7.424 -8.315 -11.281 1.00 82.50 220 ILE A CA 1
ATOM 1755 C C . ILE A 1 220 ? 7.105 -8.019 -12.753 1.00 82.50 220 ILE A C 1
ATOM 1757 O O . ILE A 1 220 ? 8.005 -7.732 -13.545 1.00 82.50 220 ILE A O 1
ATOM 1761 N N . ARG A 1 221 ? 5.822 -8.034 -13.135 1.00 85.19 221 ARG A N 1
ATOM 1762 C CA . ARG A 1 221 ? 5.394 -7.758 -14.513 1.00 85.19 221 ARG A CA 1
ATOM 1763 C C . ARG A 1 221 ? 5.782 -6.353 -14.974 1.00 85.19 221 ARG A C 1
ATOM 1765 O O . ARG A 1 221 ? 6.086 -6.175 -16.158 1.00 85.19 221 ARG A O 1
ATOM 1772 N N . THR A 1 222 ? 5.754 -5.370 -14.079 1.00 79.12 222 THR A N 1
ATOM 1773 C CA . THR A 1 222 ? 6.136 -3.979 -14.370 1.00 79.12 222 THR A CA 1
ATOM 1774 C C . THR A 1 222 ? 7.642 -3.758 -14.386 1.00 79.12 222 THR A C 1
ATOM 1776 O O . THR A 1 222 ? 8.111 -2.889 -15.117 1.00 79.12 222 THR A O 1
ATOM 1779 N N . ALA A 1 223 ? 8.410 -4.576 -13.663 1.00 78.19 223 ALA A N 1
ATOM 1780 C CA . ALA A 1 223 ? 9.866 -4.509 -13.666 1.00 78.19 223 ALA A CA 1
ATOM 1781 C C . ALA A 1 223 ? 10.471 -4.978 -15.003 1.00 78.19 223 ALA A C 1
ATOM 1783 O O . ALA A 1 223 ? 11.482 -4.438 -15.444 1.00 78.19 223 ALA A O 1
ATOM 1784 N N . ILE A 1 224 ? 9.839 -5.942 -15.689 1.00 77.19 224 ILE A N 1
ATOM 1785 C CA . ILE A 1 224 ? 10.365 -6.523 -16.941 1.00 77.19 224 ILE A CA 1
ATOM 1786 C C . ILE A 1 224 ? 10.571 -5.470 -18.056 1.00 77.19 224 ILE A C 1
ATOM 1788 O O . ILE A 1 224 ? 11.664 -5.428 -18.623 1.00 77.19 224 ILE A O 1
ATOM 1792 N N . PRO A 1 225 ? 9.591 -4.607 -18.404 1.00 76.06 225 PRO A N 1
ATOM 1793 C CA . PRO A 1 225 ? 9.798 -3.560 -19.407 1.00 76.06 225 PRO A CA 1
ATOM 1794 C C . PRO A 1 225 ? 10.896 -2.558 -19.041 1.00 76.06 225 PRO A C 1
ATOM 1796 O O . PRO A 1 225 ? 11.662 -2.176 -19.919 1.00 76.06 225 PRO A O 1
ATOM 1799 N N . VAL A 1 226 ? 10.993 -2.176 -17.762 1.00 75.81 226 VAL A N 1
ATOM 1800 C CA . VAL A 1 226 ? 12.024 -1.248 -17.262 1.00 75.81 226 VAL A CA 1
ATOM 1801 C C . VAL A 1 226 ? 13.412 -1.864 -17.411 1.00 75.81 226 VAL A C 1
ATOM 1803 O O . VAL A 1 226 ? 14.350 -1.223 -17.874 1.00 75.81 226 VAL A O 1
ATOM 1806 N N . TYR A 1 227 ? 13.538 -3.147 -17.082 1.00 73.75 227 TYR A N 1
ATOM 1807 C CA . TYR A 1 227 ? 14.778 -3.877 -17.299 1.00 73.75 227 TYR A CA 1
ATOM 1808 C C . TYR A 1 227 ? 15.150 -3.919 -18.790 1.00 73.75 227 TYR A C 1
ATOM 1810 O O . TYR A 1 227 ? 16.288 -3.627 -19.156 1.00 73.75 227 TYR A O 1
ATOM 1818 N N . ARG A 1 228 ? 14.176 -4.196 -19.668 1.00 72.56 228 ARG A N 1
ATOM 1819 C CA . ARG A 1 228 ? 14.389 -4.218 -21.122 1.00 72.56 228 ARG A CA 1
ATOM 1820 C C . ARG A 1 228 ? 14.853 -2.863 -21.666 1.00 72.56 228 ARG A C 1
ATOM 1822 O O . ARG A 1 228 ? 15.760 -2.843 -22.492 1.00 72.56 228 ARG A O 1
ATOM 1829 N N . SER A 1 229 ? 14.253 -1.753 -21.234 1.00 70.69 229 SER A N 1
ATOM 1830 C CA . SER A 1 229 ? 14.631 -0.412 -21.702 1.00 70.69 229 SER A CA 1
ATOM 1831 C C . SER A 1 229 ? 16.035 -0.014 -21.253 1.00 70.69 229 SER A C 1
ATOM 1833 O O . SER A 1 229 ? 16.780 0.549 -22.047 1.00 70.69 229 SER A O 1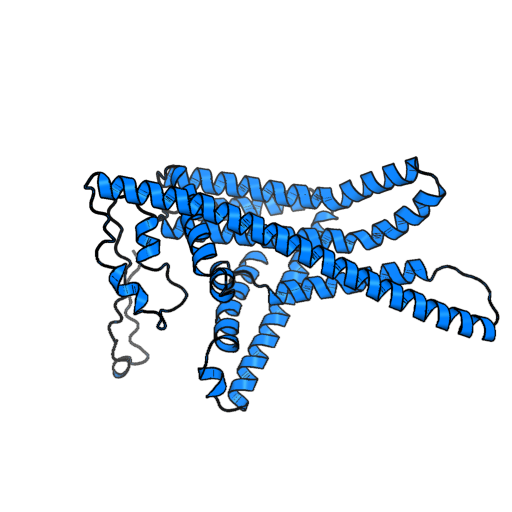
ATOM 1835 N N . ILE A 1 230 ? 16.426 -0.360 -20.022 1.00 70.88 230 ILE A N 1
ATOM 1836 C CA . ILE A 1 230 ? 17.784 -0.113 -19.512 1.00 70.88 230 ILE A CA 1
ATOM 1837 C C . ILE A 1 230 ? 18.815 -0.892 -20.334 1.00 70.88 230 ILE A C 1
ATOM 1839 O O . ILE A 1 230 ? 19.837 -0.339 -20.730 1.00 70.88 230 ILE A O 1
ATOM 1843 N N . ILE A 1 231 ? 18.533 -2.163 -20.633 1.00 70.50 231 ILE A N 1
ATOM 1844 C CA . ILE A 1 231 ? 19.411 -2.987 -21.467 1.00 70.50 231 ILE A CA 1
ATOM 1845 C C . ILE A 1 231 ? 19.545 -2.402 -22.877 1.00 70.50 231 ILE A C 1
ATOM 1847 O O . ILE A 1 231 ? 20.658 -2.281 -23.373 1.00 70.50 231 ILE A O 1
ATOM 1851 N N . LEU A 1 232 ? 18.432 -2.029 -23.517 1.00 68.19 232 LEU A N 1
ATOM 1852 C CA . LEU A 1 232 ? 18.440 -1.437 -24.861 1.00 68.19 232 LEU A CA 1
ATOM 1853 C C . LEU A 1 232 ? 19.250 -0.135 -24.906 1.00 68.19 232 LEU A C 1
ATOM 1855 O O . LEU A 1 232 ? 20.054 0.045 -25.814 1.00 68.19 232 LEU A O 1
ATOM 1859 N N . ALA A 1 233 ? 19.094 0.735 -23.904 1.00 66.38 233 ALA A N 1
ATOM 1860 C CA . ALA A 1 233 ? 19.892 1.953 -23.789 1.00 66.38 233 ALA A CA 1
ATOM 1861 C C . ALA A 1 233 ? 21.397 1.655 -23.651 1.00 66.38 233 ALA A C 1
ATOM 1863 O O . ALA A 1 233 ? 22.216 2.391 -24.187 1.00 66.38 233 ALA A O 1
ATOM 1864 N N . ALA A 1 234 ? 21.765 0.552 -22.993 1.00 66.50 234 ALA A N 1
ATOM 1865 C CA . ALA A 1 234 ? 23.155 0.117 -22.855 1.00 66.50 234 ALA A CA 1
ATOM 1866 C C . ALA A 1 234 ? 23.745 -0.546 -24.121 1.00 66.50 234 ALA A C 1
ATOM 1868 O O . ALA A 1 234 ? 24.950 -0.789 -24.163 1.00 66.50 234 ALA A O 1
ATOM 1869 N N . PHE A 1 235 ? 22.921 -0.874 -25.122 1.00 65.19 235 PHE A N 1
ATOM 1870 C CA . PHE A 1 235 ? 23.332 -1.572 -26.348 1.00 65.19 235 PHE A CA 1
ATOM 1871 C C . PHE A 1 235 ? 23.409 -0.687 -27.599 1.00 65.19 235 PHE A C 1
ATOM 1873 O O . PHE A 1 235 ? 23.946 -1.138 -28.605 1.00 65.19 235 PHE A O 1
ATOM 1880 N N . ASN A 1 236 ? 22.886 0.540 -27.566 1.00 59.41 236 ASN A N 1
ATOM 1881 C CA . ASN A 1 236 ? 22.796 1.426 -28.737 1.00 59.41 236 ASN A CA 1
ATOM 1882 C C . ASN A 1 236 ? 24.130 2.075 -29.171 1.00 59.41 236 ASN A C 1
ATOM 1884 O O . ASN A 1 236 ? 24.116 3.019 -29.957 1.00 59.41 236 ASN A O 1
ATOM 1888 N N . ASP A 1 237 ? 25.277 1.585 -28.698 1.00 53.44 237 ASP A N 1
ATOM 1889 C CA . ASP A 1 237 ? 26.584 2.044 -29.175 1.00 53.44 237 ASP A CA 1
ATOM 1890 C C . ASP A 1 237 ? 26.893 1.349 -30.517 1.00 53.44 237 ASP A C 1
ATOM 1892 O O . ASP A 1 237 ? 27.504 0.277 -30.576 1.00 53.44 237 ASP A O 1
ATOM 1896 N N . GLU A 1 238 ? 26.391 1.929 -31.613 1.00 52.16 238 GLU A N 1
ATOM 1897 C CA . GLU A 1 238 ? 26.672 1.488 -32.982 1.00 52.16 238 GLU A CA 1
ATOM 1898 C C . GLU A 1 238 ? 28.159 1.692 -33.304 1.00 52.16 238 GLU A C 1
ATOM 1900 O O . GLU A 1 238 ? 28.580 2.708 -33.856 1.00 52.16 238 GLU A O 1
ATOM 1905 N N . THR A 1 239 ? 28.983 0.704 -32.961 1.00 53.34 239 THR A N 1
ATOM 1906 C CA . THR A 1 239 ? 30.365 0.627 -33.437 1.00 53.34 239 THR A CA 1
ATOM 1907 C C . THR A 1 239 ? 30.449 -0.390 -34.582 1.00 53.34 239 THR A C 1
ATOM 1909 O O . THR A 1 239 ? 30.069 -1.550 -34.407 1.00 53.34 239 THR A O 1
ATOM 1912 N N . PRO A 1 240 ? 30.924 0.001 -35.781 1.00 53.28 240 PRO A N 1
ATOM 1913 C CA . PRO A 1 240 ? 31.102 -0.925 -36.893 1.00 53.28 240 PRO A CA 1
ATOM 1914 C C . PRO A 1 240 ? 32.324 -1.805 -36.612 1.00 53.28 240 PRO A C 1
ATOM 1916 O O . PRO A 1 240 ? 33.465 -1.349 -36.691 1.00 53.28 240 PRO A O 1
ATOM 1919 N N . VAL A 1 241 ? 32.096 -3.065 -36.241 1.00 58.94 241 VAL A N 1
ATOM 1920 C CA . VAL A 1 241 ? 33.159 -3.984 -35.816 1.00 58.94 241 VAL A CA 1
ATOM 1921 C C . VAL A 1 241 ? 33.032 -5.332 -36.531 1.00 58.94 241 VAL A C 1
ATOM 1923 O O . VAL A 1 241 ? 31.967 -5.938 -36.537 1.00 58.94 241 VAL A O 1
ATOM 1926 N N . ASN A 1 242 ? 34.143 -5.811 -37.107 1.00 68.38 242 ASN A N 1
ATOM 1927 C CA . ASN A 1 242 ? 34.278 -7.108 -37.790 1.00 68.38 242 ASN A CA 1
ATOM 1928 C C . ASN A 1 242 ? 33.676 -8.283 -36.983 1.00 68.38 242 ASN A C 1
ATOM 1930 O O . ASN A 1 242 ? 33.921 -8.376 -35.781 1.00 68.38 242 ASN A O 1
ATOM 1934 N N . ASP A 1 243 ? 33.014 -9.244 -37.642 1.00 64.50 243 ASP A N 1
ATOM 1935 C CA . ASP A 1 243 ? 32.253 -10.352 -37.017 1.00 64.50 243 ASP A CA 1
ATOM 1936 C C . ASP A 1 243 ? 33.002 -11.136 -35.915 1.00 64.50 243 ASP A C 1
ATOM 1938 O O . ASP A 1 243 ? 32.430 -11.474 -34.876 1.00 64.50 243 ASP A O 1
ATOM 1942 N N . ALA A 1 244 ? 34.304 -11.393 -36.089 1.00 64.94 244 ALA A N 1
ATOM 1943 C CA . ALA A 1 244 ? 35.127 -12.099 -35.095 1.00 64.94 244 ALA A CA 1
ATOM 1944 C C . ALA A 1 244 ? 35.414 -11.256 -33.837 1.00 64.94 244 ALA A C 1
ATOM 1946 O O . ALA A 1 244 ? 35.491 -11.758 -32.712 1.00 64.94 244 ALA A O 1
ATOM 1947 N N . VAL A 1 245 ? 35.559 -9.949 -34.030 1.00 62.72 245 VAL A N 1
ATOM 1948 C CA . VAL A 1 245 ? 35.777 -8.988 -32.954 1.00 62.72 245 VAL A CA 1
ATOM 1949 C C . VAL A 1 245 ? 34.435 -8.698 -32.254 1.00 62.72 245 VAL A C 1
ATOM 1951 O O . VAL A 1 245 ? 34.394 -8.611 -31.027 1.00 62.72 245 VAL A O 1
ATOM 1954 N N . MET A 1 246 ? 33.323 -8.707 -33.001 1.00 58.66 246 MET A N 1
ATOM 1955 C CA . MET A 1 246 ? 31.954 -8.621 -32.481 1.00 58.66 246 MET A CA 1
ATOM 1956 C C . MET A 1 246 ? 31.653 -9.759 -31.496 1.00 58.66 246 MET A C 1
ATOM 1958 O O . MET A 1 246 ? 31.194 -9.501 -30.390 1.00 58.66 246 MET A O 1
ATOM 1962 N N . GLY A 1 247 ? 32.012 -11.011 -31.815 1.00 66.69 247 GLY A N 1
ATOM 1963 C CA . GLY A 1 247 ? 31.843 -12.140 -30.886 1.00 66.69 247 GLY A CA 1
ATOM 1964 C C . GLY A 1 247 ? 32.613 -11.982 -29.563 1.00 66.69 247 GLY A C 1
ATOM 1965 O O . GLY A 1 247 ? 32.122 -12.363 -28.497 1.00 66.69 247 GLY A O 1
ATOM 1966 N N . THR A 1 248 ? 33.793 -11.359 -29.608 1.00 69.50 248 THR A N 1
ATOM 1967 C CA . THR A 1 248 ? 34.636 -11.118 -28.424 1.00 69.50 248 THR A CA 1
ATOM 1968 C C . THR A 1 248 ? 34.087 -9.975 -27.565 1.00 69.50 248 THR A C 1
ATOM 1970 O O . THR A 1 248 ? 34.005 -10.106 -26.338 1.00 69.50 248 THR A O 1
ATOM 1973 N N . TYR A 1 249 ? 33.642 -8.881 -28.194 1.00 66.06 249 TYR A N 1
ATOM 1974 C CA . TYR A 1 249 ? 32.949 -7.794 -27.502 1.00 66.06 249 TYR A CA 1
ATOM 1975 C C . TYR A 1 249 ? 31.604 -8.247 -26.942 1.00 66.06 249 TYR A C 1
ATOM 1977 O O . TYR A 1 249 ? 31.314 -7.942 -25.792 1.00 66.06 249 TYR A O 1
ATOM 1985 N N . PHE A 1 250 ? 30.837 -9.051 -27.679 1.00 66.38 250 PHE A N 1
ATOM 1986 C CA . PHE A 1 250 ? 29.565 -9.613 -27.234 1.00 66.38 250 PHE A CA 1
ATOM 1987 C C . PHE A 1 250 ? 29.732 -10.484 -25.985 1.00 66.38 250 PHE A C 1
ATOM 1989 O O . PHE A 1 250 ? 29.008 -10.309 -25.007 1.00 66.38 250 PHE A O 1
ATOM 1996 N N . TYR A 1 251 ? 30.721 -11.383 -25.966 1.00 67.31 251 TYR A N 1
ATOM 1997 C CA . TYR A 1 251 ? 30.986 -12.232 -24.802 1.00 67.31 251 TYR A CA 1
ATOM 1998 C C . TYR A 1 251 ? 31.482 -11.431 -23.589 1.00 67.31 251 TYR A C 1
ATOM 2000 O O . TYR A 1 251 ? 31.044 -11.670 -22.462 1.00 67.31 251 TYR A O 1
ATOM 2008 N N . SER A 1 252 ? 32.373 -10.457 -23.801 1.00 69.31 252 SER A N 1
ATOM 2009 C CA . SER A 1 252 ? 32.841 -9.557 -22.740 1.00 69.31 252 SER A CA 1
ATOM 2010 C C . SER A 1 252 ? 31.689 -8.715 -22.181 1.00 69.31 252 SER A C 1
ATOM 2012 O O . SER A 1 252 ? 31.463 -8.693 -20.973 1.00 69.31 252 SER A O 1
ATOM 2014 N N . TRP A 1 253 ? 30.895 -8.099 -23.055 1.00 64.56 253 TRP A N 1
ATOM 2015 C CA . TRP A 1 253 ? 29.735 -7.284 -22.709 1.00 64.56 253 TRP A CA 1
ATOM 2016 C C . TRP A 1 253 ? 28.675 -8.099 -21.966 1.00 64.56 253 TRP A C 1
ATOM 2018 O O . TRP A 1 253 ? 28.212 -7.677 -20.911 1.00 64.56 253 TRP A O 1
ATOM 2028 N N . PHE A 1 254 ? 28.350 -9.309 -22.436 1.00 67.56 254 PHE A N 1
ATOM 2029 C CA . PHE A 1 254 ? 27.391 -10.192 -21.766 1.00 67.56 254 PHE A CA 1
ATOM 2030 C C . PHE A 1 254 ? 27.859 -10.541 -20.349 1.00 67.56 254 PHE A C 1
ATOM 2032 O O . PHE A 1 254 ? 27.067 -10.518 -19.408 1.00 67.56 254 PHE A O 1
ATOM 2039 N N . ARG A 1 255 ? 29.160 -10.787 -20.157 1.00 72.19 255 ARG A N 1
ATOM 2040 C CA . ARG A 1 255 ? 29.755 -11.012 -18.832 1.00 72.19 255 ARG A CA 1
ATOM 2041 C C . ARG A 1 255 ? 29.697 -9.769 -17.940 1.00 72.19 255 ARG A C 1
ATOM 2043 O O . ARG A 1 255 ? 29.278 -9.886 -16.796 1.00 72.19 255 ARG A O 1
ATOM 2050 N N . TRP A 1 256 ? 30.073 -8.589 -18.428 1.00 69.94 256 TRP A N 1
ATOM 2051 C CA . TRP A 1 256 ? 30.023 -7.355 -17.629 1.00 69.94 256 TRP A CA 1
ATOM 2052 C C . TRP A 1 256 ? 28.588 -6.905 -17.318 1.00 69.94 256 TRP A C 1
ATOM 2054 O O . TRP A 1 256 ? 28.321 -6.452 -16.209 1.00 69.94 256 TRP A O 1
ATOM 2064 N N . SER A 1 257 ? 27.651 -7.107 -18.245 1.00 68.88 257 SER A N 1
ATOM 2065 C CA . SER A 1 257 ? 26.223 -6.805 -18.084 1.00 68.88 257 SER A CA 1
ATOM 2066 C C . SER A 1 257 ? 25.544 -7.744 -17.081 1.00 68.88 257 SER A C 1
ATOM 2068 O O . SER A 1 257 ? 24.843 -7.295 -16.174 1.00 68.88 257 SER A O 1
ATOM 2070 N N . THR A 1 258 ? 25.815 -9.052 -17.164 1.00 73.00 258 THR A N 1
ATOM 2071 C CA . THR A 1 258 ? 25.306 -10.031 -16.187 1.00 73.00 258 THR A CA 1
ATOM 2072 C C . THR A 1 258 ? 25.899 -9.814 -14.796 1.00 73.00 258 THR A C 1
ATOM 2074 O O . THR A 1 258 ? 25.157 -9.839 -13.815 1.00 73.00 258 THR A O 1
ATOM 2077 N N . L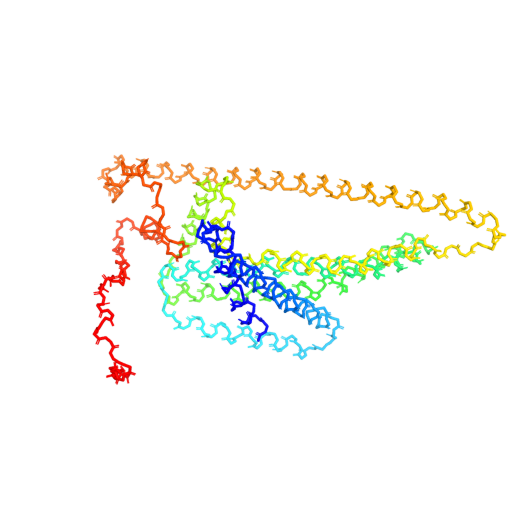EU A 1 259 ? 27.200 -9.524 -14.688 1.00 76.00 259 LEU A N 1
ATOM 2078 C CA . LEU A 1 259 ? 27.832 -9.152 -13.418 1.00 76.00 259 LEU A CA 1
ATOM 2079 C C . LEU A 1 259 ? 27.248 -7.849 -12.853 1.00 76.00 259 LEU A C 1
ATOM 2081 O O . LEU A 1 259 ? 26.913 -7.801 -11.672 1.00 76.00 259 LEU A O 1
ATOM 2085 N N . GLY A 1 260 ? 27.057 -6.826 -13.689 1.00 75.00 260 GLY A N 1
ATOM 2086 C CA . GLY A 1 260 ? 26.427 -5.563 -13.299 1.00 75.00 260 GLY A CA 1
ATOM 2087 C C . GLY A 1 260 ? 25.004 -5.758 -12.774 1.00 75.00 260 GLY A C 1
ATOM 2088 O O . GLY A 1 260 ? 24.664 -5.239 -11.713 1.00 75.00 260 GLY A O 1
ATOM 2089 N N . LEU A 1 261 ? 24.195 -6.581 -13.447 1.00 73.62 261 LEU A N 1
ATOM 2090 C CA . LEU A 1 261 ? 22.851 -6.935 -12.989 1.00 73.62 261 LEU A CA 1
ATOM 2091 C C . LEU A 1 261 ? 22.872 -7.638 -11.630 1.00 73.62 261 LEU A C 1
ATOM 2093 O O . LEU A 1 261 ? 22.094 -7.284 -10.748 1.00 73.62 261 LEU A O 1
ATOM 2097 N N . ILE A 1 262 ? 23.755 -8.624 -11.451 1.00 78.56 262 ILE A N 1
ATOM 2098 C CA . ILE A 1 262 ? 23.890 -9.354 -10.185 1.00 78.56 262 ILE A CA 1
ATOM 2099 C C . ILE A 1 262 ? 24.268 -8.389 -9.059 1.00 78.56 262 ILE A C 1
ATOM 2101 O O . ILE A 1 262 ? 23.683 -8.456 -7.980 1.00 78.56 262 ILE A O 1
ATOM 2105 N N . VAL A 1 263 ? 25.193 -7.461 -9.312 1.00 81.12 263 VAL A N 1
ATOM 2106 C CA . VAL A 1 263 ? 25.597 -6.438 -8.339 1.00 81.12 263 VAL A CA 1
ATOM 2107 C C . VAL A 1 263 ? 24.434 -5.500 -8.009 1.00 81.12 263 VAL A C 1
ATOM 2109 O O . VAL A 1 263 ? 24.188 -5.243 -6.833 1.00 81.12 263 VAL A O 1
ATOM 2112 N N . ILE A 1 264 ? 23.673 -5.037 -9.005 1.00 78.06 264 ILE A N 1
ATOM 2113 C CA . ILE A 1 264 ? 22.495 -4.179 -8.795 1.00 78.06 264 ILE A CA 1
ATOM 2114 C C . ILE A 1 264 ? 21.420 -4.910 -7.984 1.00 78.06 264 ILE A C 1
ATOM 2116 O O . ILE A 1 264 ? 20.867 -4.337 -7.046 1.00 78.06 264 ILE A O 1
ATOM 2120 N N . LEU A 1 265 ? 21.140 -6.178 -8.296 1.00 78.75 265 LEU A N 1
ATOM 2121 C CA . LEU A 1 265 ? 20.178 -6.994 -7.553 1.00 78.75 265 LEU A CA 1
ATOM 2122 C C . LEU A 1 265 ? 20.650 -7.261 -6.120 1.00 78.75 265 LEU A C 1
ATOM 2124 O O . LEU A 1 265 ? 19.851 -7.159 -5.193 1.00 78.75 265 LEU A O 1
ATOM 2128 N N . ALA A 1 266 ? 21.938 -7.547 -5.919 1.00 80.50 266 ALA A N 1
ATOM 2129 C CA . ALA A 1 266 ? 22.519 -7.736 -4.593 1.00 80.50 266 ALA A CA 1
ATOM 2130 C C . ALA A 1 266 ? 22.464 -6.446 -3.761 1.00 80.50 266 ALA A C 1
ATOM 2132 O O . ALA A 1 266 ? 22.102 -6.481 -2.584 1.00 80.50 266 ALA A O 1
ATOM 2133 N N . LEU A 1 267 ? 22.758 -5.299 -4.377 1.00 84.75 267 LEU A N 1
ATOM 2134 C CA . LEU A 1 267 ? 22.687 -3.994 -3.727 1.00 84.75 267 LEU A CA 1
ATOM 2135 C C . LEU A 1 267 ? 21.236 -3.623 -3.400 1.00 84.75 267 LEU A C 1
ATOM 2137 O O . LEU A 1 267 ? 20.951 -3.219 -2.276 1.00 84.75 267 LEU A O 1
ATOM 2141 N N . SER A 1 268 ? 20.301 -3.843 -4.327 1.00 81.50 268 SER A N 1
ATOM 2142 C CA . SER A 1 268 ? 18.862 -3.662 -4.098 1.00 81.50 268 SER A CA 1
ATOM 2143 C C . SER A 1 268 ? 18.346 -4.562 -2.968 1.00 81.50 268 SER A C 1
ATOM 2145 O O . SER A 1 268 ? 17.619 -4.103 -2.083 1.00 81.50 268 SER A O 1
ATOM 2147 N N . PHE A 1 269 ? 18.776 -5.825 -2.924 1.00 85.00 269 PHE A N 1
ATOM 2148 C CA . PHE A 1 269 ? 18.454 -6.746 -1.835 1.00 85.00 269 PHE A CA 1
ATOM 2149 C C . PHE A 1 269 ? 18.998 -6.251 -0.489 1.00 85.00 269 PHE A C 1
ATOM 2151 O O . PHE A 1 269 ? 18.274 -6.236 0.503 1.00 85.00 269 PHE A O 1
ATOM 2158 N N . PHE A 1 270 ? 20.247 -5.785 -0.442 1.00 87.12 270 PHE A N 1
ATOM 2159 C CA . PHE A 1 270 ? 20.829 -5.261 0.791 1.00 87.12 270 PHE A CA 1
ATOM 2160 C C . PHE A 1 270 ? 20.120 -3.985 1.265 1.00 87.12 270 PHE A C 1
ATOM 2162 O O . PHE A 1 270 ? 19.806 -3.859 2.447 1.00 87.12 270 PHE A O 1
ATOM 2169 N N . VAL A 1 271 ? 19.799 -3.067 0.347 1.00 89.38 271 VAL A N 1
ATOM 2170 C CA . VAL A 1 271 ? 19.048 -1.838 0.646 1.00 89.38 271 VAL A CA 1
ATOM 2171 C C . VAL A 1 271 ? 17.655 -2.165 1.180 1.00 89.38 271 VAL A C 1
ATOM 2173 O O . VAL A 1 271 ? 17.243 -1.603 2.193 1.00 89.38 271 VAL A O 1
ATOM 2176 N N . THR A 1 272 ? 16.933 -3.095 0.552 1.00 81.31 272 THR A N 1
ATOM 2177 C CA . THR A 1 272 ? 15.598 -3.505 1.020 1.00 81.31 272 THR A CA 1
ATOM 2178 C C . THR A 1 272 ? 15.654 -4.232 2.363 1.00 81.31 272 THR A C 1
ATOM 2180 O O . THR A 1 272 ? 14.787 -4.010 3.209 1.00 81.31 272 THR A O 1
ATOM 2183 N N . LEU A 1 273 ? 16.691 -5.038 2.613 1.00 84.50 273 LEU A N 1
ATOM 2184 C CA . LEU A 1 273 ? 16.930 -5.672 3.911 1.00 84.50 273 LEU A CA 1
ATOM 2185 C C . LEU A 1 273 ? 17.193 -4.618 4.989 1.00 84.50 273 LEU A C 1
ATOM 2187 O O . LEU A 1 273 ? 16.551 -4.649 6.040 1.00 84.50 273 LEU A O 1
ATOM 2191 N N . LEU A 1 274 ? 18.076 -3.655 4.716 1.00 90.31 274 LEU A N 1
ATOM 2192 C CA . LEU A 1 274 ? 18.382 -2.563 5.635 1.00 90.31 274 LEU A CA 1
ATOM 2193 C C . LEU A 1 274 ? 17.130 -1.730 5.932 1.00 90.31 274 LEU A C 1
ATOM 2195 O O . LEU A 1 274 ? 16.816 -1.491 7.096 1.00 90.31 274 LEU A O 1
ATOM 2199 N N . ALA A 1 275 ? 16.373 -1.353 4.899 1.00 87.38 275 ALA A N 1
ATOM 2200 C CA . ALA A 1 275 ? 15.121 -0.619 5.043 1.00 87.38 275 ALA A CA 1
ATOM 2201 C C . ALA A 1 275 ? 14.105 -1.398 5.890 1.00 87.38 275 ALA A C 1
ATOM 2203 O O . ALA A 1 275 ? 13.507 -0.835 6.805 1.00 87.38 275 ALA A O 1
ATOM 2204 N N . LYS A 1 276 ? 13.957 -2.708 5.651 1.00 86.44 276 LYS A N 1
ATOM 2205 C CA . LYS A 1 276 ? 13.101 -3.585 6.459 1.00 86.44 276 LYS A CA 1
ATOM 2206 C C . LYS A 1 276 ? 13.558 -3.634 7.916 1.00 86.44 276 LYS A C 1
ATOM 2208 O O . LYS A 1 276 ? 12.718 -3.575 8.808 1.00 86.44 276 LYS A O 1
ATOM 2213 N N . LEU A 1 277 ? 14.861 -3.739 8.169 1.00 87.19 277 LEU A N 1
ATOM 2214 C CA . LEU A 1 277 ? 15.417 -3.804 9.521 1.00 87.19 277 LEU A CA 1
ATOM 2215 C C . LEU A 1 277 ? 15.196 -2.484 10.269 1.00 87.19 277 LEU A C 1
ATOM 2217 O O . LEU A 1 277 ? 14.702 -2.494 11.397 1.00 87.19 277 LEU A O 1
ATOM 2221 N N . ILE A 1 278 ? 15.474 -1.349 9.624 1.00 91.31 278 ILE A N 1
ATOM 2222 C CA . ILE A 1 278 ? 15.237 -0.016 10.191 1.00 91.31 278 ILE A CA 1
ATOM 2223 C C . ILE A 1 278 ? 13.743 0.178 10.466 1.00 91.31 278 ILE A C 1
ATOM 2225 O O . ILE A 1 278 ? 13.364 0.527 11.579 1.00 91.31 278 ILE A O 1
ATOM 2229 N N . LEU A 1 279 ? 12.872 -0.112 9.498 1.00 86.88 279 LEU A N 1
ATOM 2230 C CA . LEU A 1 279 ? 11.431 0.045 9.679 1.00 86.88 279 LEU A CA 1
ATOM 2231 C C . LEU A 1 279 ? 10.895 -0.868 10.790 1.00 86.88 279 LEU A C 1
ATOM 2233 O O . LEU A 1 279 ? 10.125 -0.423 11.637 1.00 86.88 279 LEU A O 1
ATOM 2237 N N . SER A 1 280 ? 11.337 -2.126 10.830 1.00 85.31 280 SER A N 1
ATOM 2238 C CA . SER A 1 280 ? 10.922 -3.098 11.846 1.00 85.31 280 SER A CA 1
ATOM 2239 C C . SER A 1 280 ? 11.350 -2.676 13.251 1.00 85.31 280 SER A C 1
ATOM 2241 O O . SER A 1 280 ? 10.570 -2.803 14.195 1.00 85.31 280 SER A O 1
ATOM 2243 N N . THR A 1 281 ? 12.578 -2.173 13.401 1.00 87.38 281 THR A N 1
ATOM 2244 C CA . THR A 1 281 ? 13.099 -1.685 14.688 1.00 87.38 281 THR A CA 1
ATOM 2245 C C . THR A 1 281 ? 12.400 -0.402 15.128 1.00 87.38 281 THR A C 1
ATOM 2247 O O . THR A 1 281 ? 12.008 -0.303 16.290 1.00 87.38 281 THR A O 1
ATOM 2250 N N . MET A 1 282 ? 12.144 0.534 14.209 1.00 90.00 282 MET A N 1
ATOM 2251 C CA . MET A 1 282 ? 11.358 1.746 14.472 1.00 90.00 282 MET A CA 1
ATOM 2252 C C . MET A 1 282 ? 9.934 1.409 14.918 1.00 90.00 282 MET A C 1
ATOM 2254 O O . MET A 1 282 ? 9.465 1.920 15.934 1.00 90.00 282 MET A O 1
ATOM 2258 N N . LEU A 1 283 ? 9.264 0.497 14.211 1.00 87.12 283 LEU A N 1
ATOM 2259 C CA . LEU A 1 283 ? 7.898 0.084 14.525 1.00 87.12 283 LEU A CA 1
ATOM 2260 C C . LEU A 1 283 ? 7.818 -0.662 15.863 1.00 87.12 283 LEU A C 1
ATOM 2262 O O . LEU A 1 283 ? 6.880 -0.463 16.638 1.00 87.12 283 LEU A O 1
ATOM 2266 N N . GLN A 1 284 ? 8.818 -1.493 16.167 1.00 86.88 284 GLN A N 1
ATOM 2267 C CA . GLN A 1 284 ? 8.916 -2.178 17.454 1.00 86.88 284 GLN A CA 1
ATOM 2268 C C . GLN A 1 284 ? 9.198 -1.211 18.601 1.00 86.88 284 GLN A C 1
ATOM 2270 O O . GLN A 1 284 ? 8.564 -1.335 19.647 1.00 86.88 284 GLN A O 1
ATOM 2275 N N . SER A 1 285 ? 10.094 -0.244 18.405 1.00 88.62 285 SER A N 1
ATOM 2276 C CA . SER A 1 285 ? 10.366 0.813 19.381 1.00 88.62 285 SER A CA 1
ATOM 2277 C C . SER A 1 285 ? 9.097 1.615 19.678 1.00 88.62 285 SER A C 1
ATOM 2279 O O . SER A 1 285 ? 8.655 1.674 20.824 1.00 88.62 285 SER A O 1
ATOM 2281 N N . PHE A 1 286 ? 8.426 2.103 18.630 1.00 89.69 286 PHE A N 1
ATOM 2282 C CA . PHE A 1 286 ? 7.169 2.843 18.741 1.00 89.69 286 PHE A CA 1
ATOM 2283 C C . PHE A 1 286 ? 6.086 2.048 19.482 1.00 89.69 286 PHE A C 1
ATOM 2285 O O . PHE A 1 286 ? 5.467 2.548 20.425 1.00 89.69 286 PHE A O 1
ATOM 2292 N N . SER A 1 287 ? 5.891 0.783 19.102 1.00 86.94 287 SER A N 1
ATOM 2293 C CA . SER A 1 287 ? 4.881 -0.075 19.725 1.00 86.94 287 SER A CA 1
ATOM 2294 C C . SER A 1 287 ? 5.200 -0.351 21.196 1.00 86.94 287 SER A C 1
ATOM 2296 O O . SER A 1 287 ? 4.287 -0.362 22.020 1.00 86.94 287 SER A O 1
ATOM 2298 N N . ARG A 1 288 ? 6.481 -0.543 21.553 1.00 85.94 288 ARG A N 1
ATOM 2299 C CA . ARG A 1 288 ? 6.911 -0.769 22.943 1.00 85.94 288 ARG A CA 1
ATOM 2300 C C . ARG A 1 288 ? 6.658 0.450 23.819 1.00 85.94 288 ARG A C 1
ATOM 2302 O O . ARG A 1 288 ? 6.051 0.297 24.874 1.00 85.94 288 ARG A O 1
ATOM 2309 N N . THR A 1 289 ? 7.027 1.646 23.360 1.00 88.25 289 THR A N 1
ATOM 2310 C CA . THR A 1 289 ? 6.756 2.889 24.097 1.00 88.25 289 THR A CA 1
ATOM 2311 C C . THR A 1 289 ? 5.261 3.058 24.367 1.00 88.25 289 THR A C 1
ATOM 2313 O O . THR A 1 289 ? 4.857 3.366 25.486 1.00 88.25 289 THR A O 1
ATOM 2316 N N . ARG A 1 290 ? 4.407 2.795 23.369 1.00 85.81 290 ARG A N 1
ATOM 2317 C CA . ARG A 1 290 ? 2.946 2.837 23.551 1.00 85.81 290 ARG A CA 1
ATOM 2318 C C . ARG A 1 290 ? 2.455 1.769 24.528 1.00 85.81 290 ARG A C 1
ATOM 2320 O O . ARG A 1 290 ? 1.641 2.068 25.398 1.00 85.81 290 ARG A O 1
ATOM 2327 N N . TYR A 1 291 ? 2.974 0.549 24.433 1.00 82.56 291 TYR A N 1
ATOM 2328 C CA . TYR A 1 291 ? 2.614 -0.546 25.332 1.00 82.56 291 TYR A CA 1
ATOM 2329 C C . TYR A 1 291 ? 2.963 -0.254 26.799 1.00 82.56 291 TYR A C 1
ATOM 2331 O O . TYR A 1 291 ? 2.156 -0.518 27.691 1.00 82.56 291 TYR A O 1
ATOM 2339 N N . GLU A 1 292 ? 4.126 0.342 27.059 1.00 83.88 292 GLU A N 1
ATOM 2340 C CA . GLU A 1 292 ? 4.535 0.760 28.404 1.00 83.88 292 GLU A CA 1
ATOM 2341 C C . GLU A 1 292 ? 3.592 1.817 28.981 1.00 83.88 292 GLU A C 1
ATOM 2343 O O . GLU A 1 292 ? 3.151 1.689 30.124 1.00 83.88 292 GLU A O 1
ATOM 2348 N N . ILE A 1 293 ? 3.204 2.810 28.174 1.00 83.88 293 ILE A N 1
ATOM 2349 C CA . ILE A 1 293 ? 2.225 3.827 28.576 1.00 83.88 293 ILE A CA 1
ATOM 2350 C C . ILE A 1 293 ? 0.906 3.159 28.990 1.00 83.88 293 ILE A C 1
ATOM 2352 O O . ILE A 1 293 ? 0.365 3.479 30.049 1.00 83.88 293 ILE A O 1
ATOM 2356 N N . ILE A 1 294 ? 0.405 2.198 28.209 1.00 78.81 294 ILE A N 1
ATOM 2357 C CA . ILE A 1 294 ? -0.834 1.465 28.520 1.00 78.81 294 ILE A CA 1
ATOM 2358 C C . ILE A 1 294 ? -0.701 0.696 29.842 1.00 78.81 294 ILE A C 1
ATOM 2360 O O . ILE A 1 294 ? -1.607 0.731 30.677 1.00 78.81 294 ILE A O 1
ATOM 2364 N N . GLN A 1 295 ? 0.432 0.024 30.058 1.00 80.00 295 GLN A N 1
ATOM 2365 C CA . GLN A 1 295 ? 0.702 -0.734 31.282 1.00 80.00 295 GLN A CA 1
ATOM 2366 C C . GLN A 1 295 ? 0.764 0.167 32.522 1.00 80.00 295 GLN A C 1
ATOM 2368 O O . GLN A 1 295 ? 0.228 -0.195 33.569 1.00 80.00 295 GLN A O 1
ATOM 2373 N N . VAL A 1 296 ? 1.362 1.356 32.417 1.00 82.31 296 VAL A N 1
ATOM 2374 C CA . VAL A 1 296 ? 1.400 2.337 33.515 1.00 82.31 296 VAL A CA 1
ATOM 2375 C C . VAL A 1 296 ? -0.007 2.811 33.874 1.00 82.31 296 VAL A C 1
ATOM 2377 O O . VAL A 1 296 ? -0.372 2.784 35.049 1.00 82.31 296 VAL A O 1
ATOM 2380 N N . HIS A 1 297 ? -0.828 3.167 32.880 1.00 78.25 297 HIS A N 1
ATOM 2381 C CA . HIS A 1 297 ? -2.219 3.569 33.117 1.00 78.25 297 HIS A CA 1
ATOM 2382 C C . HIS A 1 297 ? -3.046 2.433 33.736 1.00 78.25 297 HIS A C 1
ATOM 2384 O O . HIS A 1 297 ? -3.814 2.674 34.666 1.00 78.25 297 HIS A O 1
ATOM 2390 N N . ARG A 1 298 ? -2.838 1.186 33.289 1.00 69.38 298 ARG A N 1
ATOM 2391 C CA . ARG A 1 298 ? -3.482 -0.008 33.863 1.00 69.38 298 ARG A CA 1
ATOM 2392 C C . ARG A 1 298 ? -3.077 -0.233 35.322 1.00 69.38 298 ARG A C 1
ATOM 2394 O O . ARG A 1 298 ? -3.918 -0.540 36.157 1.00 69.38 298 ARG A O 1
ATOM 2401 N N . ARG A 1 299 ? -1.794 -0.080 35.659 1.00 73.88 299 ARG A N 1
ATOM 2402 C CA . ARG A 1 299 ? -1.319 -0.208 37.049 1.00 73.88 299 ARG A CA 1
ATOM 2403 C C . ARG A 1 299 ? -1.876 0.905 37.933 1.00 73.88 299 ARG A C 1
ATOM 2405 O O . ARG A 1 299 ? -2.281 0.637 39.058 1.00 73.88 299 ARG A O 1
ATOM 2412 N N . ALA A 1 300 ? -1.943 2.132 37.417 1.00 76.44 300 ALA A N 1
ATOM 2413 C CA . ALA A 1 300 ? -2.527 3.262 38.129 1.00 76.44 300 ALA A CA 1
ATOM 2414 C C . ALA A 1 300 ? -4.030 3.066 38.404 1.00 76.44 300 ALA A C 1
ATOM 2416 O O . ALA A 1 300 ? -4.473 3.365 39.510 1.00 76.44 300 ALA A O 1
ATOM 2417 N N . SER A 1 301 ? -4.803 2.513 37.458 1.00 71.69 301 SER A N 1
ATOM 2418 C CA . SER A 1 301 ? -6.228 2.220 37.682 1.00 71.69 301 SER A CA 1
ATOM 2419 C C . SER A 1 301 ? -6.444 1.104 38.709 1.00 71.69 301 SER A C 1
ATOM 2421 O O . SER A 1 301 ? -7.277 1.258 39.602 1.00 71.69 301 SER A O 1
ATOM 2423 N N . ILE A 1 302 ? -5.631 0.038 38.658 1.00 72.38 302 ILE A N 1
ATOM 2424 C CA . ILE A 1 302 ? -5.634 -1.043 39.659 1.00 72.38 302 ILE A CA 1
ATOM 2425 C C . ILE A 1 302 ? -5.324 -0.493 41.056 1.00 72.38 302 ILE A C 1
ATOM 2427 O O . ILE A 1 302 ? -6.029 -0.808 42.015 1.00 72.38 302 ILE A O 1
ATOM 2431 N N . ASN A 1 303 ? -4.293 0.348 41.174 1.00 76.38 303 ASN A N 1
ATOM 2432 C CA . ASN A 1 303 ? -3.889 0.956 42.444 1.00 76.38 303 ASN A CA 1
ATOM 2433 C C . ASN A 1 303 ? -4.935 1.946 42.981 1.00 76.38 303 ASN A C 1
ATOM 2435 O O . ASN A 1 303 ? -5.050 2.113 44.191 1.00 76.38 303 ASN A O 1
ATOM 2439 N N . ALA A 1 304 ? -5.727 2.566 42.103 1.00 77.31 304 ALA A N 1
ATOM 2440 C CA . ALA A 1 304 ? -6.843 3.436 42.469 1.00 77.31 304 ALA A CA 1
ATOM 2441 C C . ALA A 1 304 ? -8.106 2.668 42.914 1.00 77.31 304 ALA A C 1
ATOM 2443 O O . ALA A 1 304 ? -9.155 3.279 43.115 1.00 77.31 304 ALA A O 1
ATOM 2444 N N . GLY A 1 305 ? -8.041 1.336 43.040 1.00 62.25 305 GLY A N 1
ATOM 2445 C CA . GLY A 1 305 ? -9.164 0.507 43.484 1.00 62.25 305 GLY A CA 1
ATOM 2446 C C . GLY A 1 305 ? -10.302 0.392 42.467 1.00 62.25 305 GLY A C 1
ATOM 2447 O O . GLY A 1 305 ? -11.337 -0.194 42.781 1.00 62.25 305 GLY A O 1
ATOM 2448 N N . ARG A 1 306 ? -10.127 0.906 41.242 1.00 60.12 306 ARG A N 1
ATOM 2449 C CA . ARG A 1 306 ? -11.053 0.632 40.142 1.00 60.12 306 ARG A CA 1
ATOM 2450 C C . ARG A 1 306 ? -10.785 -0.783 39.661 1.00 60.12 306 ARG A C 1
ATOM 2452 O O . ARG A 1 306 ? -9.664 -1.116 39.286 1.00 60.12 306 ARG A O 1
ATOM 2459 N N . SER A 1 307 ? -11.790 -1.649 39.752 1.00 46.91 307 SER A N 1
ATOM 2460 C CA . SER A 1 307 ? -11.682 -3.016 39.258 1.00 46.91 307 SER A CA 1
ATOM 2461 C C . SER A 1 307 ? -11.547 -2.977 37.736 1.00 46.91 307 SER A C 1
ATOM 2463 O O . SER A 1 307 ? -12.532 -2.649 37.068 1.00 46.91 307 SER A O 1
ATOM 2465 N N . PRO A 1 308 ? -10.399 -3.368 37.156 1.00 48.12 308 PRO A N 1
ATOM 2466 C CA . PRO A 1 308 ? -10.392 -3.684 35.745 1.00 48.12 308 PRO A CA 1
ATOM 2467 C C . PRO A 1 308 ? -11.289 -4.910 35.599 1.00 48.12 308 PRO A C 1
ATOM 2469 O O . PRO A 1 308 ? -11.122 -5.891 36.327 1.00 48.12 308 PRO A O 1
ATOM 2472 N N . ILE A 1 309 ? -12.196 -4.893 34.629 1.00 47.44 309 ILE A N 1
ATOM 2473 C CA . ILE A 1 309 ? -13.036 -6.044 34.244 1.00 47.44 309 ILE A CA 1
ATOM 2474 C C . ILE A 1 309 ? -12.179 -7.301 33.909 1.00 47.44 309 ILE A C 1
ATOM 2476 O O . ILE A 1 309 ? -12.678 -8.414 33.819 1.00 47.44 309 ILE A O 1
ATOM 2480 N N . ILE A 1 310 ? -10.854 -7.155 33.830 1.00 48.12 310 ILE A N 1
ATOM 2481 C CA . ILE A 1 310 ? -9.854 -8.140 33.413 1.00 48.12 310 ILE A CA 1
ATOM 2482 C C . ILE A 1 310 ? -9.175 -8.851 34.609 1.00 48.12 310 ILE A C 1
ATOM 2484 O O . ILE A 1 310 ? -7.979 -9.113 34.572 1.00 48.12 310 ILE A O 1
ATOM 2488 N N . LYS A 1 311 ? -9.874 -9.148 35.715 1.00 35.34 311 LYS A N 1
ATOM 2489 C CA . LYS A 1 311 ? -9.298 -9.999 36.790 1.00 35.34 311 LYS A CA 1
ATOM 2490 C C . LYS A 1 311 ? -9.602 -11.494 36.649 1.00 35.34 311 LYS A C 1
ATOM 2492 O O . LYS A 1 311 ? -9.050 -12.275 37.414 1.00 35.34 311 LYS A O 1
ATOM 2497 N N . GLN A 1 312 ? -10.423 -11.908 35.682 1.00 34.97 312 GLN A N 1
ATOM 2498 C CA . GLN A 1 312 ? -10.789 -13.323 35.511 1.00 34.97 312 GLN A CA 1
ATOM 2499 C C . GLN A 1 312 ? -10.222 -14.007 34.261 1.00 34.97 312 GLN A C 1
ATOM 2501 O O . GLN A 1 312 ? -10.372 -15.217 34.144 1.00 34.97 312 GLN A O 1
ATOM 2506 N N . GLU A 1 313 ? -9.552 -13.285 33.360 1.00 41.91 313 GLU A N 1
ATOM 2507 C CA . GLU A 1 313 ? -9.145 -13.859 32.065 1.00 41.91 313 GLU A CA 1
ATOM 2508 C C . GLU A 1 313 ? -7.623 -13.970 31.884 1.00 41.91 313 GLU A C 1
ATOM 2510 O O . GLU A 1 313 ? -7.159 -14.865 31.190 1.00 41.91 313 GLU A O 1
ATOM 2515 N N . GLU A 1 314 ? -6.811 -13.155 32.571 1.00 38.59 314 GLU A N 1
ATOM 2516 C CA . GLU A 1 314 ? -5.345 -13.175 32.398 1.00 38.59 314 GLU A CA 1
ATOM 2517 C C . GLU A 1 314 ? -4.679 -14.435 32.990 1.00 38.59 314 GLU A C 1
ATOM 2519 O O . GLU A 1 314 ? -3.628 -14.851 32.516 1.00 38.59 314 GLU A O 1
ATOM 2524 N N . THR A 1 315 ? -5.325 -15.124 33.941 1.00 33.19 315 THR A N 1
ATOM 2525 C CA . THR A 1 315 ? -4.856 -16.419 34.474 1.00 33.19 315 THR A CA 1
ATOM 2526 C C . THR A 1 315 ? -5.309 -17.636 33.659 1.00 33.19 315 THR A C 1
ATOM 2528 O O . THR A 1 315 ? -4.830 -18.737 33.916 1.00 33.19 315 THR A O 1
ATOM 2531 N N . ALA A 1 316 ? -6.189 -17.469 32.665 1.00 33.34 316 ALA A N 1
ATOM 2532 C CA . ALA A 1 316 ? -6.616 -18.556 31.774 1.00 33.34 316 ALA A CA 1
ATOM 2533 C C . ALA A 1 316 ? -5.824 -18.599 30.447 1.00 33.34 316 ALA A C 1
ATOM 2535 O O . ALA A 1 316 ? -5.825 -19.619 29.753 1.00 33.34 316 ALA A O 1
ATOM 2536 N N . ILE A 1 317 ? -5.119 -17.516 30.099 1.00 41.03 317 ILE A N 1
ATOM 2537 C CA . ILE A 1 317 ? -4.535 -17.307 28.763 1.00 41.03 317 ILE A CA 1
ATOM 2538 C C . ILE A 1 317 ? -3.250 -18.115 28.514 1.00 41.03 317 ILE A C 1
ATOM 2540 O O . ILE A 1 317 ? -2.999 -18.480 27.368 1.00 41.03 317 ILE A O 1
ATOM 2544 N N . ASP A 1 318 ? -2.513 -18.530 29.547 1.00 33.06 318 ASP A N 1
ATOM 2545 C CA . ASP A 1 318 ? -1.376 -19.452 29.360 1.00 33.06 318 ASP A CA 1
ATOM 2546 C C . ASP A 1 318 ? -1.814 -20.878 28.963 1.00 33.06 318 ASP A C 1
ATOM 2548 O O . ASP A 1 318 ? -0.993 -21.686 28.532 1.00 33.06 318 ASP A O 1
ATOM 2552 N N . SER A 1 319 ? -3.114 -21.193 29.049 1.00 34.12 319 SER A N 1
ATOM 2553 C CA . SER A 1 319 ? -3.660 -22.525 28.743 1.00 34.12 319 SER A CA 1
ATOM 2554 C C . SER A 1 319 ? -4.521 -22.604 27.475 1.00 34.12 319 SER A C 1
ATOM 2556 O O . SER A 1 319 ? -4.893 -23.700 27.061 1.00 34.12 319 SER A O 1
ATOM 2558 N N . ALA A 1 320 ? -4.808 -21.476 26.816 1.00 36.16 320 ALA A N 1
ATOM 2559 C CA . ALA A 1 320 ? -5.738 -21.406 25.684 1.00 36.16 320 ALA A CA 1
ATOM 2560 C C . ALA A 1 320 ? -5.052 -21.000 24.367 1.00 36.16 320 ALA A C 1
ATOM 2562 O O . ALA A 1 320 ? -5.550 -20.175 23.605 1.00 36.16 320 ALA A O 1
ATOM 2563 N N . VAL A 1 321 ? -3.902 -21.605 24.059 1.00 37.78 321 VAL A N 1
ATOM 2564 C CA . VAL A 1 321 ? -3.347 -21.600 22.695 1.00 37.78 321 VAL A CA 1
ATOM 2565 C C . VAL A 1 321 ? -3.977 -22.769 21.939 1.00 37.78 321 VAL A C 1
ATOM 2567 O O . VAL A 1 321 ? -3.388 -23.835 21.784 1.00 37.78 321 VAL A O 1
ATOM 2570 N N . GLY A 1 322 ? -5.229 -22.592 21.524 1.00 33.41 322 GLY A N 1
ATOM 2571 C CA . GLY A 1 322 ? -5.984 -23.633 20.837 1.00 33.41 322 GLY A CA 1
ATOM 2572 C C . GLY A 1 322 ? -7.122 -23.075 19.996 1.00 33.41 322 GLY A C 1
ATOM 2573 O O . GLY A 1 322 ? -8.231 -22.927 20.484 1.00 33.41 322 GLY A O 1
ATOM 2574 N N . ASN A 1 323 ? -6.841 -22.844 18.711 1.00 34.53 323 ASN A N 1
ATOM 2575 C CA . ASN A 1 323 ? -7.810 -22.866 17.607 1.00 34.53 323 ASN A CA 1
ATOM 2576 C C . ASN A 1 323 ? -9.076 -21.988 17.702 1.00 34.53 323 ASN A C 1
ATOM 2578 O O . ASN A 1 323 ? -10.126 -22.414 17.219 1.00 34.53 323 ASN A O 1
ATOM 2582 N N . ASP A 1 324 ? -8.994 -20.752 18.199 1.00 33.78 324 ASP A N 1
ATOM 2583 C CA . ASP A 1 324 ? -10.106 -19.813 18.004 1.00 33.78 324 ASP A CA 1
ATOM 2584 C C . ASP A 1 324 ? -10.025 -19.098 16.644 1.00 33.78 324 ASP A C 1
ATOM 2586 O O . ASP A 1 324 ? -9.004 -18.548 16.230 1.00 33.78 324 ASP A O 1
ATOM 2590 N N . SER A 1 325 ? -11.138 -19.201 15.920 1.00 33.62 325 SER A N 1
ATOM 2591 C CA . SER A 1 325 ? -11.373 -18.780 14.538 1.00 33.62 325 SER A CA 1
ATOM 2592 C C . SER A 1 325 ? -11.109 -17.294 14.272 1.00 33.62 325 SER A C 1
ATOM 2594 O O . SER A 1 325 ? -11.397 -16.429 15.094 1.00 33.62 325 SER A O 1
ATOM 2596 N N . LEU A 1 326 ? -10.617 -17.026 13.063 1.00 40.22 326 LEU A N 1
ATOM 2597 C CA . LEU A 1 326 ? -9.720 -15.927 12.703 1.00 40.22 326 LEU A CA 1
ATOM 2598 C C . LEU A 1 326 ? -10.379 -14.612 12.233 1.00 40.22 326 LEU A C 1
ATOM 2600 O O . LEU A 1 326 ? -9.641 -13.724 11.826 1.00 40.22 326 LEU A O 1
ATOM 2604 N N . ASP A 1 327 ? -11.704 -14.450 12.319 1.00 38.09 327 ASP A N 1
ATOM 2605 C CA . ASP A 1 327 ? -12.413 -13.292 11.720 1.00 38.09 327 ASP A CA 1
ATOM 2606 C C . ASP A 1 327 ? -13.197 -12.414 12.705 1.00 38.09 327 ASP A C 1
ATOM 2608 O O . ASP A 1 327 ? -13.782 -11.401 12.321 1.00 38.09 327 ASP A O 1
ATOM 2612 N N . ALA A 1 328 ? -13.210 -12.755 13.993 1.00 42.09 328 ALA A N 1
ATOM 2613 C CA . ALA A 1 328 ? -13.863 -11.941 15.012 1.00 42.09 328 ALA A CA 1
ATOM 2614 C C . ALA A 1 328 ? -12.818 -11.190 15.844 1.00 42.09 328 ALA A C 1
ATOM 2616 O O . ALA A 1 328 ? -11.831 -11.770 16.301 1.00 42.09 328 ALA A O 1
ATOM 2617 N N . LEU A 1 329 ? -13.049 -9.894 16.073 1.00 50.00 329 LEU A N 1
ATOM 2618 C CA . LEU A 1 329 ? -12.377 -9.151 17.137 1.00 50.00 329 LEU A CA 1
ATOM 2619 C C . LEU A 1 329 ? -12.559 -9.968 18.434 1.00 50.00 329 LEU A C 1
ATOM 2621 O O . LEU A 1 329 ? -13.701 -10.226 18.817 1.00 50.00 329 LEU A O 1
ATOM 2625 N N . THR A 1 330 ? -11.483 -10.444 19.074 1.00 57.19 330 THR A N 1
ATOM 2626 C CA . THR A 1 330 ? -11.614 -11.249 20.303 1.00 57.19 330 THR A CA 1
ATOM 2627 C C . THR A 1 330 ? -12.368 -10.447 21.366 1.00 57.19 330 THR A C 1
ATOM 2629 O O . THR A 1 330 ? -12.230 -9.224 21.422 1.00 57.19 330 THR A O 1
ATOM 2632 N N . ASP A 1 331 ? -13.152 -11.108 22.226 1.00 52.94 331 ASP A N 1
ATOM 2633 C CA . ASP A 1 331 ? -13.933 -10.435 23.284 1.00 52.94 331 ASP A CA 1
ATOM 2634 C C . ASP A 1 331 ? -13.018 -9.522 24.159 1.00 52.94 331 ASP A C 1
ATOM 2636 O O . ASP A 1 331 ? -13.397 -8.405 24.530 1.00 52.94 331 ASP A O 1
ATOM 2640 N N . GLU A 1 332 ? -11.750 -9.919 24.356 1.00 56.06 332 GLU A N 1
ATOM 2641 C CA . GLU A 1 332 ? -10.680 -9.117 24.980 1.00 56.06 332 GLU A CA 1
ATOM 2642 C C . GLU A 1 332 ? -10.382 -7.803 24.225 1.00 56.06 332 GLU A C 1
ATOM 2644 O O . GLU A 1 332 ? -10.196 -6.751 24.835 1.00 56.06 332 GLU A O 1
ATOM 2649 N N . MET A 1 333 ? -10.330 -7.832 22.892 1.00 53.97 333 MET A N 1
ATOM 2650 C CA . MET A 1 333 ? -10.076 -6.656 22.050 1.00 53.97 333 MET A CA 1
ATOM 2651 C C . MET A 1 333 ? -11.296 -5.747 21.959 1.00 53.97 333 MET A C 1
ATOM 2653 O O . MET A 1 333 ? -11.154 -4.526 21.998 1.00 53.97 333 MET A O 1
ATOM 2657 N N . ARG A 1 334 ? -12.495 -6.338 21.904 1.00 58.41 334 ARG A N 1
ATOM 2658 C CA . ARG A 1 334 ? -13.769 -5.615 21.895 1.00 58.41 334 ARG A CA 1
ATOM 2659 C C . ARG A 1 334 ? -13.926 -4.755 23.141 1.00 58.41 334 ARG A C 1
ATOM 2661 O O . ARG A 1 334 ? -14.224 -3.571 23.020 1.00 58.41 334 ARG A O 1
ATOM 2668 N N . SER A 1 335 ? -13.656 -5.309 24.323 1.00 60.72 335 SER A N 1
ATOM 2669 C CA . SER A 1 335 ? -13.764 -4.562 25.585 1.00 60.72 335 SER A CA 1
ATOM 2670 C C . SER A 1 335 ? -12.823 -3.349 25.659 1.00 60.72 335 SER A C 1
ATOM 2672 O O . SER A 1 335 ? -13.187 -2.325 26.230 1.00 60.72 335 SER A O 1
ATOM 2674 N N . ARG A 1 336 ? -11.655 -3.404 25.005 1.00 62.06 336 ARG A N 1
ATOM 2675 C CA . ARG A 1 336 ? -10.653 -2.319 24.993 1.00 62.06 336 ARG A CA 1
ATOM 2676 C C . ARG A 1 336 ? -11.038 -1.114 24.129 1.00 62.06 336 ARG A C 1
ATOM 2678 O O . ARG A 1 336 ? -10.433 -0.051 24.264 1.00 62.06 336 ARG A O 1
ATOM 2685 N N . LEU A 1 337 ? -12.045 -1.246 23.265 1.00 59.69 337 LEU A N 1
ATOM 2686 C CA . LEU A 1 337 ? -12.593 -0.121 22.499 1.00 59.69 337 LEU A CA 1
ATOM 2687 C C . LEU A 1 337 ? -13.485 0.795 23.365 1.00 59.69 337 LEU A C 1
ATOM 2689 O O . LEU A 1 337 ? -13.722 1.953 23.002 1.00 59.69 337 LEU A O 1
ATOM 2693 N N . TYR A 1 338 ? -13.951 0.319 24.523 1.00 61.31 338 TYR A N 1
ATOM 2694 C CA . TYR A 1 338 ? -14.899 1.016 25.400 1.00 61.31 338 TYR A CA 1
ATOM 2695 C C . TYR A 1 338 ? -14.218 1.598 26.651 1.00 61.31 338 TYR A C 1
ATOM 2697 O O . TYR A 1 338 ? -13.148 1.149 27.054 1.00 61.31 338 TYR A O 1
ATOM 2705 N N . ASP A 1 339 ? -14.746 2.704 27.191 1.00 59.31 339 ASP A N 1
ATOM 2706 C CA . ASP A 1 339 ? -14.261 3.288 28.453 1.00 59.31 339 ASP A CA 1
ATOM 2707 C C . ASP A 1 339 ? -14.599 2.387 29.648 1.00 59.31 339 ASP A C 1
ATOM 2709 O O . ASP A 1 339 ? -15.531 1.596 29.584 1.00 59.31 339 ASP A O 1
ATOM 2713 N N . GLU A 1 340 ? -13.881 2.548 30.765 1.00 54.81 340 GLU A N 1
ATOM 2714 C CA . GLU A 1 340 ? -14.089 1.770 32.005 1.00 54.81 340 GLU A CA 1
ATOM 2715 C C . GLU A 1 340 ? -15.529 1.880 32.554 1.00 54.81 340 GLU A C 1
ATOM 2717 O O . GLU A 1 340 ? -15.998 0.984 33.250 1.00 54.81 340 GLU A O 1
ATOM 2722 N N . ASN A 1 341 ? -16.243 2.952 32.189 1.00 47.03 341 ASN A N 1
ATOM 2723 C CA . ASN A 1 341 ? -17.624 3.227 32.594 1.00 47.03 341 ASN A CA 1
ATOM 2724 C C . ASN A 1 341 ? -18.667 2.935 31.498 1.00 47.03 341 ASN A C 1
ATOM 2726 O O . ASN A 1 341 ? -19.862 3.080 31.752 1.00 47.03 341 ASN A O 1
ATOM 2730 N N . ASP A 1 342 ? -18.243 2.568 30.285 1.00 49.69 342 ASP A N 1
ATOM 2731 C CA . ASP A 1 342 ? -19.159 2.300 29.177 1.00 49.69 342 ASP A CA 1
ATOM 2732 C C . ASP A 1 342 ? -19.593 0.830 29.194 1.00 49.69 342 ASP A C 1
ATOM 2734 O O . ASP A 1 342 ? -18.774 -0.088 29.275 1.00 49.69 342 ASP A O 1
ATOM 2738 N N . LEU A 1 343 ? -20.899 0.587 29.059 1.00 49.06 343 LEU A N 1
ATOM 2739 C CA . LEU A 1 343 ? -21.421 -0.761 28.849 1.00 49.06 343 LEU A CA 1
ATOM 2740 C C . LEU A 1 343 ? -20.920 -1.282 27.500 1.00 49.06 343 LEU A C 1
ATOM 2742 O O . LEU A 1 343 ? -21.352 -0.806 26.451 1.00 49.06 343 LEU A O 1
ATOM 2746 N N . VAL A 1 344 ? -20.033 -2.280 27.527 1.00 55.69 344 VAL A N 1
ATOM 2747 C CA . VAL A 1 344 ? -19.634 -3.014 26.322 1.00 55.69 344 VAL A CA 1
ATOM 2748 C C . VAL A 1 344 ? -20.878 -3.741 25.804 1.00 55.69 344 VAL A C 1
ATOM 2750 O O . VAL A 1 344 ? -21.382 -4.637 26.493 1.00 55.69 344 VAL A O 1
ATOM 2753 N N . PRO A 1 345 ? -21.411 -3.398 24.617 1.00 48.69 345 PRO A N 1
ATOM 2754 C CA . PRO A 1 345 ? -22.504 -4.165 24.045 1.00 48.69 345 PRO A CA 1
ATOM 2755 C C . PRO A 1 345 ? -22.015 -5.603 23.875 1.00 48.69 345 PRO A C 1
ATOM 2757 O O . PRO A 1 345 ? -20.940 -5.825 23.309 1.00 48.69 345 PRO A O 1
ATOM 2760 N N . LYS A 1 346 ? -22.767 -6.589 24.383 1.00 47.06 346 LYS A N 1
ATOM 2761 C CA . LYS A 1 346 ? -22.438 -8.001 24.155 1.00 47.06 346 LYS A CA 1
ATOM 2762 C C . LYS A 1 346 ? -22.367 -8.221 22.648 1.00 47.06 346 LYS A C 1
ATOM 2764 O O . LYS A 1 346 ? -23.275 -7.804 21.932 1.00 47.06 346 LYS A O 1
ATOM 2769 N N . SER A 1 347 ? -21.295 -8.861 22.180 1.00 42.00 347 SER A N 1
ATOM 2770 C CA . SER A 1 347 ? -21.298 -9.459 20.848 1.00 42.00 347 SER A CA 1
ATOM 2771 C C . SER A 1 347 ? -22.582 -10.274 20.755 1.00 42.00 347 SER A C 1
ATOM 2773 O O . SER A 1 347 ? -22.850 -11.084 21.653 1.00 42.00 347 SER A O 1
ATOM 2775 N N . GLU A 1 348 ? -23.415 -10.029 19.739 1.00 41.97 348 GLU A N 1
ATOM 2776 C CA . GLU A 1 348 ? -24.386 -11.030 19.322 1.00 41.97 348 GLU A CA 1
ATOM 2777 C C . GLU A 1 348 ? -23.548 -12.237 18.904 1.00 41.97 348 GLU A C 1
ATOM 2779 O O . GLU A 1 348 ? -23.243 -12.449 17.732 1.00 41.97 348 GLU A O 1
ATOM 2784 N N . LYS A 1 349 ? -23.141 -13.046 19.891 1.00 38.47 349 LYS A N 1
ATOM 2785 C CA . LYS A 1 349 ? -22.803 -14.434 19.674 1.00 38.47 349 LYS A CA 1
ATOM 2786 C C . LYS A 1 349 ? -24.065 -14.942 19.027 1.00 38.47 349 LYS A C 1
ATOM 2788 O O . LYS A 1 349 ? -25.065 -15.157 19.715 1.00 38.47 349 LYS A O 1
ATOM 2793 N N . ARG A 1 350 ? -24.033 -15.054 17.695 1.00 34.50 350 ARG A N 1
ATOM 2794 C CA . ARG A 1 350 ? -24.904 -15.923 16.929 1.00 34.50 350 ARG A CA 1
ATOM 2795 C C . ARG A 1 350 ? -24.732 -17.239 17.647 1.00 34.50 350 ARG A C 1
ATOM 2797 O O . ARG A 1 350 ? -23.733 -17.930 17.465 1.00 34.50 350 ARG A O 1
ATOM 2804 N N . THR A 1 351 ? -25.606 -17.473 18.622 1.00 33.12 351 THR A N 1
ATOM 2805 C CA . THR A 1 351 ? -25.565 -18.658 19.446 1.00 33.12 351 THR A CA 1
ATOM 2806 C C . THR A 1 351 ? -25.613 -19.716 18.378 1.00 33.12 351 THR A C 1
ATOM 2808 O O . THR A 1 351 ? -26.526 -19.697 17.544 1.00 33.12 351 THR A O 1
ATOM 2811 N N . LYS A 1 352 ? -24.582 -20.556 18.302 1.00 36.94 352 LYS A N 1
ATOM 2812 C CA . LYS A 1 352 ? -24.698 -21.807 17.578 1.00 36.94 352 LYS A CA 1
ATOM 2813 C C . LYS A 1 352 ? -25.813 -22.555 18.311 1.00 36.94 352 LYS A C 1
ATOM 2815 O O . LYS A 1 352 ? -25.552 -23.418 19.134 1.00 36.94 352 LYS A O 1
ATOM 2820 N N . ARG A 1 353 ? -27.079 -22.189 18.060 1.00 34.09 353 ARG A N 1
ATOM 2821 C CA . ARG A 1 353 ? -28.145 -23.164 18.017 1.00 34.09 353 ARG A CA 1
ATOM 2822 C C . ARG A 1 353 ? -27.590 -24.128 17.000 1.00 34.09 353 ARG A C 1
ATOM 2824 O O . ARG A 1 353 ? -27.439 -23.773 15.832 1.00 34.09 353 ARG A O 1
ATOM 2831 N N . VAL A 1 354 ? -27.141 -25.270 17.492 1.00 36.59 354 VAL A N 1
ATOM 2832 C CA . VAL A 1 354 ? -27.022 -26.466 16.683 1.00 36.59 354 VAL A CA 1
ATOM 2833 C C . VAL A 1 354 ? -28.429 -26.642 16.124 1.00 36.59 354 VAL A C 1
ATOM 2835 O O . VAL A 1 354 ? -29.328 -27.121 16.805 1.00 36.59 354 VAL A O 1
ATOM 2838 N N . VAL A 1 355 ? -28.676 -26.026 14.970 1.00 42.25 355 VAL A N 1
ATOM 2839 C CA . VAL A 1 355 ? -29.896 -26.244 14.219 1.00 42.25 355 VAL A CA 1
ATOM 2840 C C . VAL A 1 355 ? -29.668 -27.613 13.633 1.00 42.25 355 VAL A C 1
ATOM 2842 O O . VAL A 1 355 ? -28.765 -27.792 12.818 1.00 42.25 355 VAL A O 1
ATOM 2845 N N . ASP A 1 356 ? -30.424 -28.568 14.147 1.00 36.56 356 ASP A N 1
ATOM 2846 C CA . ASP A 1 356 ? -30.443 -29.931 13.663 1.00 36.56 356 ASP A CA 1
ATOM 2847 C C . ASP A 1 356 ? -30.826 -29.904 12.175 1.00 36.56 356 ASP A C 1
ATOM 2849 O O . ASP A 1 356 ? -31.969 -29.610 11.807 1.00 36.56 356 ASP A O 1
ATOM 2853 N N . LEU A 1 357 ? -29.821 -30.072 11.311 1.00 47.00 357 LEU A N 1
ATOM 2854 C CA . LEU A 1 357 ? -29.937 -29.923 9.857 1.00 47.00 357 LEU A CA 1
ATOM 2855 C C . LEU A 1 357 ? -30.847 -30.996 9.246 1.00 47.00 357 LEU A C 1
ATOM 2857 O O . LEU A 1 357 ? -31.379 -30.776 8.158 1.00 47.00 357 LEU A O 1
ATOM 2861 N N . ASP A 1 358 ? -31.107 -32.083 9.977 1.00 46.31 358 ASP A N 1
ATOM 2862 C CA . ASP A 1 358 ? -32.052 -33.138 9.598 1.00 46.31 358 ASP A CA 1
ATOM 2863 C C . ASP A 1 358 ? -33.508 -32.647 9.536 1.00 46.31 358 ASP A C 1
ATOM 2865 O O . ASP A 1 358 ? -34.359 -33.286 8.921 1.00 46.31 358 ASP A O 1
ATOM 2869 N N . THR A 1 359 ? -33.809 -31.468 10.095 1.00 46.38 359 THR A N 1
ATOM 2870 C CA . THR A 1 359 ? -35.157 -30.874 10.052 1.00 46.38 359 THR A CA 1
ATOM 2871 C C . THR A 1 359 ? -35.364 -29.844 8.931 1.00 46.38 359 THR A C 1
ATOM 2873 O O . THR A 1 359 ? -36.474 -29.328 8.754 1.00 46.38 359 THR A O 1
ATOM 2876 N N . VAL A 1 360 ? -34.333 -29.537 8.130 1.00 40.38 360 VAL A N 1
ATOM 2877 C CA . VAL A 1 360 ? -34.399 -28.510 7.076 1.00 40.38 360 VAL A CA 1
ATOM 2878 C C . VAL A 1 360 ? -34.771 -29.132 5.725 1.00 40.38 360 VAL A C 1
ATOM 2880 O O . VAL A 1 360 ? -33.920 -29.507 4.923 1.00 40.38 360 VAL A O 1
ATOM 2883 N N . HIS A 1 361 ? -36.070 -29.187 5.421 1.00 45.25 361 HIS A N 1
ATOM 2884 C CA . HIS A 1 361 ? -36.540 -29.495 4.067 1.00 45.25 361 HIS A CA 1
ATOM 2885 C C . HIS A 1 361 ? -36.509 -28.259 3.153 1.00 45.25 361 HIS A C 1
ATOM 2887 O O . HIS A 1 361 ? -36.869 -27.149 3.552 1.00 45.25 361 HIS A O 1
ATOM 2893 N N . ARG A 1 362 ? -36.133 -28.500 1.889 1.00 43.75 362 ARG A N 1
ATOM 2894 C CA . ARG A 1 362 ? -35.762 -27.559 0.807 1.00 43.75 362 ARG A CA 1
ATOM 2895 C C . ARG A 1 362 ? -36.748 -26.420 0.473 1.00 43.75 362 ARG A C 1
ATOM 2897 O O . ARG A 1 362 ? -36.446 -25.617 -0.399 1.00 43.75 362 ARG A O 1
ATOM 2904 N N . TYR A 1 363 ? -37.893 -26.316 1.147 1.00 39.88 363 TYR A N 1
ATOM 2905 C CA . TYR A 1 363 ? -38.940 -25.334 0.835 1.00 39.88 363 TYR A CA 1
ATOM 2906 C C . TYR A 1 363 ? -39.517 -24.572 2.035 1.00 39.88 363 TYR A C 1
ATOM 2908 O O . TYR A 1 363 ? -40.515 -23.873 1.884 1.00 39.88 363 TYR A O 1
ATOM 2916 N N . LYS A 1 364 ? -38.894 -24.619 3.218 1.00 37.31 364 LYS A N 1
ATOM 2917 C CA . LYS A 1 364 ? -39.323 -23.782 4.354 1.00 37.31 364 LYS A CA 1
ATOM 2918 C C . LYS A 1 364 ? -38.472 -22.513 4.477 1.00 37.31 364 LYS A C 1
ATOM 2920 O O . LYS A 1 364 ? -3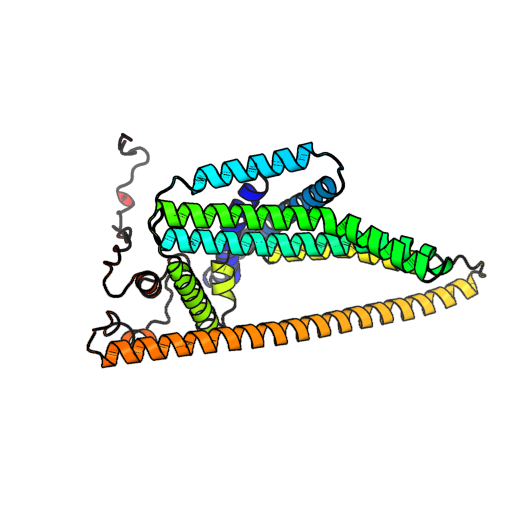7.736 -22.323 5.437 1.00 37.31 364 LYS A O 1
ATOM 2925 N N . MET A 1 365 ? -38.585 -21.621 3.493 1.00 37.44 365 MET A N 1
ATOM 2926 C CA . MET A 1 365 ? -38.136 -20.233 3.643 1.00 37.44 365 MET A CA 1
ATOM 2927 C C . MET A 1 365 ? -39.192 -19.486 4.462 1.00 37.44 365 MET A C 1
ATOM 2929 O O . MET A 1 365 ? -40.276 -19.174 3.972 1.00 37.44 365 MET A O 1
ATOM 2933 N N . VAL A 1 366 ? -38.900 -19.247 5.742 1.00 36.25 366 VAL A N 1
ATOM 2934 C CA . VAL A 1 366 ? -39.722 -18.395 6.607 1.00 36.25 366 VAL A CA 1
ATOM 2935 C C . VAL A 1 366 ? -39.637 -16.968 6.075 1.00 36.25 366 VAL A C 1
ATOM 2937 O O . VAL A 1 366 ? -38.618 -16.295 6.216 1.00 36.25 366 VAL A O 1
ATOM 2940 N N . ALA A 1 367 ? -40.728 -16.512 5.465 1.00 44.12 367 ALA A N 1
ATOM 2941 C CA . ALA A 1 367 ? -40.959 -15.115 5.154 1.00 44.12 367 ALA A CA 1
ATOM 2942 C C . ALA A 1 367 ? -40.983 -14.313 6.462 1.00 44.12 367 ALA A C 1
ATOM 2944 O O . ALA A 1 367 ? -41.977 -14.329 7.190 1.00 44.12 367 ALA A O 1
ATOM 2945 N N . LYS A 1 368 ? -39.897 -13.602 6.772 1.00 36.06 368 LYS A N 1
ATOM 2946 C CA . LYS A 1 368 ? -39.937 -12.540 7.776 1.00 36.06 368 LYS A CA 1
ATOM 2947 C C . LYS A 1 368 ? -39.889 -11.206 7.046 1.00 36.06 368 LYS A C 1
ATOM 2949 O O . LYS A 1 368 ? -38.881 -10.843 6.451 1.00 36.06 368 LYS A O 1
ATOM 2954 N N . ARG A 1 369 ? -41.062 -10.564 7.029 1.00 36.91 369 ARG A N 1
ATOM 2955 C CA . ARG A 1 369 ? -41.347 -9.259 6.431 1.00 36.91 369 ARG A CA 1
ATOM 2956 C C . ARG A 1 369 ? -40.323 -8.226 6.880 1.00 36.91 369 ARG A C 1
ATOM 2958 O O . ARG A 1 369 ? -40.060 -8.099 8.072 1.00 36.91 369 ARG A O 1
ATOM 2965 N N . ILE A 1 370 ? -39.834 -7.485 5.901 1.00 39.12 370 ILE A N 1
ATOM 2966 C CA . ILE A 1 370 ? -39.159 -6.209 6.075 1.00 39.12 370 ILE A CA 1
ATOM 2967 C C . ILE A 1 370 ? -40.283 -5.172 6.191 1.00 39.12 370 ILE A C 1
ATOM 2969 O O . ILE A 1 370 ? -41.073 -5.036 5.257 1.00 39.12 370 ILE A O 1
ATOM 2973 N N . TRP A 1 371 ? -40.391 -4.529 7.347 1.00 49.47 371 TRP A N 1
ATOM 2974 C CA . TRP A 1 371 ? -40.928 -3.180 7.515 1.00 49.47 371 TRP A CA 1
ATOM 2975 C C . TRP A 1 371 ? -39.997 -2.464 8.477 1.00 49.47 371 TRP A C 1
ATOM 2977 O O . TRP A 1 371 ? -39.643 -3.102 9.499 1.00 49.47 371 TRP A O 1
#

Secondary structure (DSSP, 8-state):
-HHHHHHHHHHHHHHHHHHHHH-GGGTTS-HHHHHHHHHHHHHHHHHHHHHHHHHHHHHHHHHH---HHHHHHHHHHHHHHHHHHHTS---HHHHHHHHHHHHHHHHHHHHHHHHHHHHHHHHHHHHHHHHHHT-HHHHHHHHHHHHHHHHHHHHHHHHHHHHHHHHHHHHHHHHTT--TTHHHHHHHHHHHHHHHTTT-HHHHHHHTT--HHHHHHHHHHHHHHHHHHHHHHHH-------HHHHHHHHHHHHHHHHHHHHHHHHHHHHHHHHHHHHHHHHHHHHHHHHHHHHHHHHHHHHHTT---STTSSTTTGGG--S---TTS--HHHHHHTS-TTS--PPP---------GGG--TT--------

pLDDT: mean 72.81, std 16.39, range [33.06, 91.81]